Protein AF-A0A815BTD5-F1 (afdb_monomer_lite)

Organism: NCBI:txid1234261

pLDDT: mean 74.88, std 18.53, range [23.89, 93.75]

Structure (mmCIF, N/CA/C/O backbone):
data_AF-A0A815BTD5-F1
#
_entry.id   AF-A0A815BTD5-F1
#
loop_
_atom_site.group_PDB
_atom_site.id
_atom_site.type_symbol
_atom_site.label_atom_id
_atom_site.label_alt_id
_atom_site.label_comp_id
_atom_site.label_asym_id
_atom_site.label_entity_id
_atom_site.label_seq_id
_atom_site.pdbx_PDB_ins_code
_atom_site.Cartn_x
_atom_site.Cartn_y
_atom_site.Cartn_z
_atom_site.occupancy
_atom_site.B_iso_or_equiv
_atom_site.auth_seq_id
_atom_site.auth_comp_id
_atom_site.auth_asym_id
_atom_site.auth_atom_id
_atom_site.pdbx_PDB_model_num
ATOM 1 N N . MET A 1 1 ? -22.475 14.909 61.837 1.00 34.97 1 MET A N 1
ATOM 2 C CA . MET A 1 1 ? -21.923 16.200 61.360 1.00 34.97 1 MET A CA 1
ATOM 3 C C . MET A 1 1 ? -20.406 16.040 61.338 1.00 34.97 1 MET A C 1
ATOM 5 O O . MET A 1 1 ? -19.858 15.821 62.400 1.00 34.97 1 MET A O 1
ATOM 9 N N . LYS A 1 2 ? -19.661 15.994 60.234 1.00 28.52 2 LYS A N 1
ATOM 10 C CA . LYS A 1 2 ? -19.825 16.502 58.867 1.00 28.52 2 LYS A CA 1
ATOM 11 C C . LYS A 1 2 ? -19.585 15.377 57.849 1.00 28.52 2 LYS A C 1
ATOM 13 O O . LYS A 1 2 ? -18.674 14.578 58.017 1.00 28.52 2 LYS A O 1
ATOM 18 N N . SER A 1 3 ? -20.417 15.354 56.817 1.00 24.38 3 SER A N 1
ATOM 19 C CA . SER A 1 3 ? -20.272 14.583 55.584 1.00 24.38 3 SER A CA 1
ATOM 20 C C . SER A 1 3 ? -19.235 15.246 54.675 1.00 24.38 3 SER A C 1
ATOM 22 O O . SER A 1 3 ? -19.379 16.423 54.344 1.00 24.38 3 SER A O 1
ATOM 24 N N . SER A 1 4 ? -18.215 14.508 54.250 1.00 23.89 4 SER A N 1
ATOM 25 C CA . SER A 1 4 ? -17.400 14.864 53.087 1.00 23.89 4 SER A CA 1
ATOM 26 C C . SER A 1 4 ? -17.966 14.133 51.872 1.00 23.89 4 SER A C 1
ATOM 28 O O . SER A 1 4 ? -17.847 12.913 51.765 1.00 23.89 4 SER A O 1
ATOM 30 N N . ASN A 1 5 ? -18.632 14.894 51.004 1.00 28.70 5 ASN A N 1
ATOM 31 C CA . ASN A 1 5 ? -19.100 14.464 49.693 1.00 28.70 5 ASN A CA 1
ATOM 32 C C . ASN A 1 5 ? -17.920 13.950 48.859 1.00 28.70 5 ASN A C 1
ATOM 34 O O . ASN A 1 5 ? -16.997 14.706 48.571 1.00 28.70 5 ASN A O 1
ATOM 38 N N . ILE A 1 6 ? -17.985 12.685 48.448 1.00 28.16 6 ILE A N 1
ATOM 39 C CA . ILE A 1 6 ? -17.252 12.155 47.293 1.00 28.16 6 ILE A CA 1
ATOM 40 C C . ILE A 1 6 ? -18.322 11.795 46.260 1.00 28.16 6 ILE A C 1
ATOM 42 O O . ILE A 1 6 ? -18.648 10.641 46.005 1.00 28.16 6 ILE A O 1
ATOM 46 N N . SER A 1 7 ? -18.963 12.841 45.757 1.00 28.83 7 SER A N 1
ATOM 47 C CA . SER A 1 7 ? -19.615 12.871 44.457 1.00 28.83 7 SER A CA 1
ATOM 48 C C . SER A 1 7 ? -18.630 13.607 43.560 1.00 28.83 7 SER A C 1
ATOM 50 O O . SER A 1 7 ? -18.428 14.789 43.806 1.00 28.83 7 SER A O 1
ATOM 52 N N . ASP A 1 8 ? -17.952 12.892 42.662 1.00 30.28 8 ASP A N 1
ATOM 53 C CA . ASP A 1 8 ? -17.250 13.393 41.463 1.00 30.28 8 ASP A CA 1
ATOM 54 C C . ASP A 1 8 ? -16.003 12.546 41.206 1.00 30.28 8 ASP A C 1
ATOM 56 O O . ASP A 1 8 ? -14.951 12.807 41.773 1.00 30.28 8 ASP A O 1
ATOM 60 N N . LEU A 1 9 ? -16.147 11.500 40.382 1.00 28.44 9 LEU A N 1
ATOM 61 C CA . LEU A 1 9 ? -15.109 10.913 39.508 1.00 28.44 9 LEU A CA 1
ATOM 62 C C . LEU A 1 9 ? -15.697 9.687 38.788 1.00 28.44 9 LEU A C 1
ATOM 64 O O . LEU A 1 9 ? -15.233 8.558 38.895 1.00 28.44 9 LEU A O 1
ATOM 68 N N . GLY A 1 10 ? -16.785 9.922 38.061 1.00 27.61 10 GLY A N 1
ATOM 69 C CA . GLY A 1 10 ? -17.335 8.983 37.092 1.00 27.61 10 GLY A CA 1
ATOM 70 C C . GLY A 1 10 ? -17.593 9.751 35.810 1.00 27.61 10 GLY A C 1
ATOM 71 O O . GLY A 1 10 ? -18.731 10.121 35.539 1.00 27.61 10 GLY A O 1
ATOM 72 N N . SER A 1 11 ? -16.537 10.071 35.062 1.00 32.91 11 SER A N 1
ATOM 73 C CA . SER A 1 11 ? -16.646 10.731 33.760 1.00 32.91 11 SER A CA 1
ATOM 74 C C . SER A 1 11 ? -17.287 9.769 32.753 1.00 32.91 11 SER A C 1
ATOM 76 O O . SER A 1 11 ? -16.626 9.046 32.013 1.00 32.91 11 SER A O 1
ATOM 78 N N . GLN A 1 12 ? -18.619 9.736 32.755 1.00 32.41 12 GLN A N 1
ATOM 79 C CA . GLN A 1 12 ? -19.426 9.064 31.745 1.00 32.41 12 GLN A CA 1
ATOM 80 C C . GLN A 1 12 ? -19.244 9.802 30.418 1.00 32.41 12 GLN A C 1
ATOM 82 O O . GLN A 1 12 ? -19.646 10.955 30.271 1.00 32.41 12 GLN A O 1
ATOM 87 N N . CYS A 1 13 ? -18.596 9.151 29.454 1.00 36.03 13 CYS A N 1
ATOM 88 C CA . CYS A 1 13 ? -18.355 9.724 28.138 1.00 36.03 13 CYS A CA 1
ATOM 89 C C . CYS A 1 13 ? -19.389 9.181 27.148 1.00 36.03 13 CYS A C 1
ATOM 91 O O . CYS A 1 13 ? -19.373 8.000 26.798 1.00 36.03 13 CYS A O 1
ATOM 93 N N . LYS A 1 14 ? -20.293 10.057 26.706 1.00 33.03 14 LYS A N 1
ATOM 94 C CA . LYS A 1 14 ? -21.275 9.789 25.656 1.00 33.03 14 LYS A CA 1
ATOM 95 C C . LYS A 1 14 ? -20.612 10.091 24.308 1.00 33.03 14 LYS A C 1
ATOM 97 O O . LYS A 1 14 ? -20.535 11.247 23.909 1.00 33.03 14 LYS A O 1
ATOM 102 N N . LEU A 1 15 ? -20.081 9.071 23.635 1.00 39.41 15 LEU A N 1
ATOM 103 C CA . LEU A 1 15 ? -19.606 9.201 22.254 1.00 39.41 15 LEU A CA 1
ATOM 104 C C . LEU A 1 15 ? -20.797 8.991 21.315 1.00 39.41 15 LEU A C 1
ATOM 106 O O . LEU A 1 15 ? -21.313 7.882 21.197 1.00 39.41 15 LEU A O 1
ATOM 110 N N . CYS A 1 16 ? -21.259 10.079 20.700 1.00 33.91 16 CYS A N 1
ATOM 111 C CA . CYS A 1 16 ? -22.196 10.041 19.585 1.00 33.91 16 CYS A CA 1
ATOM 112 C C . CYS A 1 16 ? -21.372 9.950 18.296 1.00 33.91 16 CYS A C 1
ATOM 114 O O . CYS A 1 16 ? -20.689 10.909 17.946 1.00 33.91 16 CYS A O 1
ATOM 116 N N . LEU A 1 17 ? -21.413 8.810 17.609 1.00 37.22 17 LEU A N 1
ATOM 117 C CA . LEU A 1 17 ? -21.020 8.738 16.203 1.00 37.22 17 LEU A CA 1
ATOM 118 C C . LEU A 1 17 ? -22.296 8.935 15.382 1.00 37.22 17 LEU A C 1
ATOM 120 O O . LEU A 1 17 ? -23.200 8.103 15.429 1.00 37.22 17 LEU A O 1
ATOM 124 N N . GLU A 1 18 ? -22.406 10.083 14.716 1.00 30.73 18 GLU A N 1
ATOM 125 C CA . GLU A 1 18 ? -23.489 10.370 13.777 1.00 30.73 18 GLU A CA 1
ATOM 126 C C . GLU A 1 18 ? -23.074 9.917 12.373 1.00 30.73 18 GLU A C 1
ATOM 128 O O . GLU A 1 18 ? -22.428 10.665 11.650 1.00 30.73 18 GLU A O 1
ATOM 133 N N . GLU A 1 19 ? -23.477 8.715 11.962 1.00 35.75 19 GLU A N 1
ATOM 134 C CA . GLU A 1 19 ? -23.637 8.378 10.541 1.00 35.75 19 GLU A CA 1
ATOM 135 C C . GLU A 1 19 ? -24.933 7.561 10.371 1.00 35.75 19 GLU A C 1
ATOM 137 O O . GLU A 1 19 ? -25.155 6.560 11.048 1.00 35.75 19 GLU A O 1
ATOM 142 N N . GLY A 1 20 ? -25.844 8.021 9.503 1.00 34.44 20 GLY A N 1
ATOM 143 C CA . GLY A 1 20 ? -27.039 7.261 9.101 1.00 34.44 20 GLY A CA 1
ATOM 144 C C . GLY A 1 20 ? -28.250 7.271 10.049 1.00 34.44 20 GLY A C 1
ATOM 145 O O . GLY A 1 20 ? -29.174 6.492 9.843 1.00 34.44 20 GLY A O 1
ATOM 146 N N . GLY A 1 21 ? -28.296 8.142 11.064 1.00 29.64 21 GLY A N 1
ATOM 147 C CA . GLY A 1 21 ? -29.490 8.329 11.908 1.00 29.64 21 GLY A CA 1
ATOM 148 C C . GLY A 1 21 ? -29.637 7.366 13.095 1.00 29.64 21 GLY A C 1
ATOM 149 O O . GLY A 1 21 ? -30.632 7.446 13.814 1.00 29.64 21 GLY A O 1
ATOM 150 N N . THR A 1 22 ? -28.643 6.514 13.364 1.00 30.02 22 THR A N 1
ATOM 151 C CA . THR A 1 22 ? -28.631 5.623 14.539 1.00 30.02 22 THR A CA 1
ATOM 152 C C . THR A 1 22 ? -27.498 6.001 15.487 1.00 30.02 22 THR A C 1
ATOM 154 O O . THR A 1 22 ? -26.336 5.694 15.243 1.00 30.02 22 THR A O 1
ATOM 157 N N . VAL A 1 23 ? -27.834 6.665 16.595 1.00 34.22 23 VAL A N 1
ATOM 158 C CA . VAL A 1 23 ? -26.875 6.985 17.663 1.00 34.22 23 VAL A CA 1
ATOM 159 C C . VAL A 1 23 ? -26.669 5.741 18.528 1.00 34.22 23 VAL A C 1
ATOM 161 O O . VAL A 1 23 ? -27.492 5.428 19.389 1.00 34.22 23 VAL A O 1
ATOM 164 N N . LEU A 1 24 ? -25.564 5.027 18.321 1.00 40.22 24 LEU A N 1
ATOM 165 C CA . LEU A 1 24 ? -25.135 3.948 19.213 1.00 40.22 24 LEU A CA 1
ATOM 166 C C . LEU A 1 24 ? -24.319 4.536 20.371 1.00 40.22 24 LEU A C 1
ATOM 168 O O . LEU A 1 24 ? -23.115 4.748 20.260 1.00 40.22 24 LEU A O 1
ATOM 172 N N . SER A 1 25 ? -24.974 4.814 21.501 1.00 39.12 25 SER A N 1
ATOM 173 C CA . SER A 1 25 ? -24.292 5.276 22.716 1.00 39.12 25 SER A CA 1
ATOM 174 C C . SER A 1 25 ? -23.803 4.092 23.559 1.00 39.12 25 SER A C 1
ATOM 176 O O . SER A 1 25 ? -24.612 3.392 24.170 1.00 39.12 25 SER A O 1
ATOM 178 N N . LEU A 1 26 ? -22.487 3.888 23.646 1.00 45.22 26 LEU A N 1
ATOM 179 C CA . LEU A 1 26 ? -21.870 2.926 24.568 1.00 45.22 26 LEU A CA 1
ATOM 180 C C . LEU A 1 26 ? -21.511 3.615 25.894 1.00 45.22 26 LEU A C 1
ATOM 182 O O . LEU A 1 26 ? -20.490 4.291 26.001 1.00 45.22 26 LEU A O 1
ATOM 186 N N . ASN A 1 27 ? -22.344 3.418 26.919 1.00 46.38 27 ASN A N 1
ATOM 187 C CA . ASN A 1 27 ? -22.058 3.837 28.295 1.00 46.38 27 ASN A CA 1
ATOM 188 C C . ASN A 1 27 ? -21.308 2.705 29.015 1.00 46.38 27 ASN A C 1
ATOM 190 O O . ASN A 1 27 ? -21.926 1.822 29.604 1.00 46.38 27 ASN A O 1
ATOM 194 N N . VAL A 1 28 ? -19.977 2.676 28.897 1.00 51.78 28 VAL A N 1
ATOM 195 C CA . VAL A 1 28 ? -19.163 1.546 29.378 1.00 51.78 28 VAL A CA 1
ATOM 196 C C . VAL A 1 28 ? -17.864 2.044 30.032 1.00 51.78 28 VAL A C 1
ATOM 198 O O . VAL A 1 28 ? -17.190 2.935 29.496 1.00 51.78 28 VAL A O 1
ATOM 201 N N . SER A 1 29 ? -17.530 1.483 31.203 1.00 58.03 29 SER A N 1
ATOM 202 C CA . SER A 1 29 ? -16.255 1.716 31.903 1.00 58.03 29 SER A CA 1
ATOM 203 C C . SER A 1 29 ? -15.072 1.157 31.087 1.00 58.03 29 SER A C 1
ATOM 205 O O . SER A 1 29 ? -15.269 0.307 30.219 1.00 58.03 29 SER A O 1
ATOM 207 N N . ASN A 1 30 ? -13.835 1.617 31.324 1.00 56.41 30 ASN A N 1
ATOM 208 C CA . ASN A 1 30 ? -12.673 1.126 30.559 1.00 56.41 30 ASN A CA 1
ATOM 209 C C . ASN A 1 30 ? -12.463 -0.390 30.727 1.00 56.41 30 ASN A C 1
ATOM 211 O O . ASN A 1 30 ? -12.251 -1.078 29.736 1.00 56.41 30 ASN A O 1
ATOM 215 N N . VAL A 1 31 ? -12.610 -0.923 31.945 1.00 57.53 31 VAL A N 1
ATOM 216 C CA . VAL A 1 31 ? -12.456 -2.363 32.239 1.00 57.53 31 VAL A CA 1
ATOM 217 C C . VAL A 1 31 ? -13.491 -3.208 31.488 1.00 57.53 31 VAL A C 1
ATOM 219 O O . VAL A 1 31 ? -13.178 -4.283 30.975 1.00 57.53 31 VAL A O 1
ATOM 222 N N . ASP A 1 32 ? -14.716 -2.701 31.363 1.00 69.69 32 ASP A N 1
ATOM 223 C CA . ASP A 1 32 ? -15.788 -3.413 30.678 1.00 69.69 32 ASP A CA 1
ATOM 224 C C . ASP A 1 32 ? -15.580 -3.430 29.154 1.00 69.69 32 ASP A C 1
ATOM 226 O O . ASP A 1 32 ? -15.834 -4.453 28.520 1.00 69.69 32 ASP A O 1
ATOM 230 N N . LEU A 1 33 ? -15.056 -2.351 28.553 1.00 73.50 33 LEU A N 1
ATOM 231 C CA . LEU A 1 33 ? -14.819 -2.266 27.102 1.00 73.50 33 LEU A CA 1
ATOM 232 C C . LEU A 1 33 ? -13.865 -3.344 26.582 1.00 73.50 33 LEU A C 1
ATOM 234 O O . LEU A 1 33 ? -14.132 -3.926 25.533 1.00 73.50 33 LEU A O 1
ATOM 238 N N . PHE A 1 34 ? -12.792 -3.652 27.312 1.00 73.06 34 PHE A N 1
ATOM 239 C CA . PHE A 1 34 ? -11.842 -4.695 26.909 1.00 73.06 34 PHE A CA 1
ATOM 240 C C . PHE A 1 34 ? -12.439 -6.090 27.002 1.00 73.06 34 PHE A C 1
ATOM 242 O O . PHE A 1 34 ? -12.256 -6.905 26.100 1.00 73.06 34 PHE A O 1
ATOM 249 N N . LYS A 1 35 ? -13.213 -6.351 28.059 1.00 75.69 35 LYS A N 1
ATOM 250 C CA . LYS A 1 35 ? -13.950 -7.606 28.187 1.00 75.69 35 LYS A CA 1
ATOM 251 C C . LYS A 1 35 ? -14.953 -7.758 27.044 1.00 75.69 35 LYS A C 1
ATOM 253 O O . LYS A 1 35 ? -15.048 -8.833 26.457 1.00 75.69 35 LYS A O 1
ATOM 258 N N . TYR A 1 36 ? -15.646 -6.679 26.677 1.00 80.31 36 TYR A N 1
ATOM 259 C CA . TYR A 1 36 ? -16.530 -6.668 25.513 1.00 80.31 36 TYR A CA 1
ATOM 260 C C . TYR A 1 36 ? -15.776 -6.886 24.201 1.00 80.31 36 TYR A C 1
ATOM 262 O O . TYR A 1 36 ? -16.267 -7.640 23.362 1.00 80.31 36 TYR A O 1
ATOM 270 N N . LEU A 1 37 ? -14.602 -6.277 24.021 1.00 82.69 37 LEU A N 1
ATOM 271 C CA . LEU A 1 37 ? -13.768 -6.474 22.837 1.00 82.69 37 LEU A CA 1
ATOM 272 C C . LEU A 1 37 ? -13.327 -7.938 22.715 1.00 82.69 37 LEU A C 1
ATOM 274 O O . LEU A 1 37 ? -13.587 -8.552 21.686 1.00 82.69 37 LEU A O 1
ATOM 278 N N . SER A 1 38 ? -12.760 -8.515 23.779 1.00 83.69 38 SER A N 1
ATOM 279 C CA . SER A 1 38 ? -12.329 -9.921 23.812 1.00 83.69 38 SER A CA 1
ATOM 280 C C . SER A 1 38 ? -13.481 -10.875 23.502 1.00 83.69 38 SER A C 1
ATOM 282 O O . SER A 1 38 ? -13.363 -11.706 22.610 1.00 83.69 38 SER A O 1
ATOM 284 N N . VAL A 1 39 ? -14.630 -10.712 24.169 1.00 85.00 39 VAL A N 1
ATOM 285 C CA . VAL A 1 39 ? -15.810 -11.559 23.927 1.00 85.00 39 VAL A CA 1
ATOM 286 C C . VAL A 1 39 ? -16.320 -11.408 22.494 1.00 85.00 39 VAL A C 1
ATOM 288 O O . VAL A 1 39 ? -16.730 -12.392 21.886 1.00 85.00 39 VAL A O 1
ATOM 291 N N . THR A 1 40 ? -16.291 -10.195 21.934 1.00 83.75 40 THR A N 1
ATOM 292 C CA . THR A 1 40 ? -16.723 -9.958 20.548 1.00 83.75 40 THR A CA 1
ATOM 293 C C . THR A 1 40 ? -15.761 -10.611 19.553 1.00 83.75 40 THR A C 1
ATOM 295 O O . THR A 1 40 ? -16.220 -11.181 18.568 1.00 83.75 40 THR A O 1
ATOM 298 N N . ILE A 1 41 ? -14.451 -10.590 19.824 1.00 87.50 41 ILE A N 1
ATOM 299 C CA . ILE A 1 41 ? -13.446 -11.312 19.031 1.00 87.50 41 ILE A CA 1
ATOM 300 C C . ILE A 1 41 ? -13.718 -12.819 19.084 1.00 87.50 41 ILE A C 1
ATOM 302 O O . ILE A 1 41 ? -13.828 -13.442 18.032 1.00 87.50 41 ILE A O 1
ATOM 306 N N . ASP A 1 42 ? -13.903 -13.397 20.272 1.00 86.94 42 ASP A N 1
ATOM 307 C CA . ASP A 1 42 ? -14.165 -14.836 20.429 1.00 86.94 42 ASP A CA 1
ATOM 308 C C . ASP A 1 42 ? -15.469 -15.264 19.731 1.00 86.94 42 ASP A C 1
ATOM 310 O O . ASP A 1 42 ? -15.538 -16.307 19.072 1.00 86.94 42 ASP A O 1
ATOM 314 N N . GLN A 1 43 ? -16.512 -14.433 19.819 1.00 86.69 43 GLN A N 1
ATOM 315 C CA . GLN A 1 43 ? -17.775 -14.644 19.108 1.00 86.69 43 GLN A CA 1
ATOM 316 C C . GLN A 1 43 ? -17.595 -14.567 17.592 1.00 86.69 43 GLN A C 1
ATOM 318 O O . GLN A 1 43 ? -18.126 -15.410 16.874 1.00 86.69 43 GLN A O 1
ATOM 323 N N . LEU A 1 44 ? -16.825 -13.597 17.097 1.00 86.75 44 LEU A N 1
ATOM 324 C CA . LEU A 1 44 ? -16.577 -13.450 15.666 1.00 86.75 44 LEU A CA 1
ATOM 325 C C . LEU A 1 44 ? -15.739 -14.607 15.108 1.00 86.75 44 LEU A C 1
ATOM 327 O O . LEU A 1 44 ? -16.013 -15.086 14.010 1.00 86.75 44 LEU A O 1
ATOM 331 N N . LEU A 1 45 ? -14.745 -15.079 15.866 1.00 85.75 45 LEU A N 1
ATOM 332 C CA . LEU A 1 45 ? -13.908 -16.216 15.482 1.00 85.75 45 LEU A CA 1
ATOM 333 C C . LEU A 1 45 ? -14.687 -17.538 15.467 1.00 85.75 45 LEU A C 1
ATOM 335 O O . LEU A 1 45 ? -14.376 -18.413 14.663 1.00 85.75 45 LEU A O 1
ATOM 339 N N . SER A 1 46 ? -15.693 -17.687 16.333 1.00 87.44 46 SER A N 1
ATOM 340 C CA . SER A 1 46 ? -16.532 -18.890 16.394 1.00 87.44 46 SER A CA 1
ATOM 341 C C . SER A 1 46 ? -17.714 -18.866 15.419 1.00 87.44 46 SER A C 1
ATOM 343 O O . SER A 1 46 ? -18.087 -19.915 14.898 1.00 87.44 46 SER A O 1
ATOM 345 N N . SER A 1 47 ? -18.304 -17.696 15.159 1.00 88.00 47 SER A N 1
ATOM 346 C CA . SER A 1 47 ? -19.457 -17.531 14.269 1.00 88.00 47 SER A CA 1
ATOM 347 C C . SER A 1 47 ? -19.443 -16.150 13.595 1.00 88.00 47 SER A C 1
ATOM 349 O O . SER A 1 47 ? -20.000 -15.184 14.130 1.00 88.00 47 SER A O 1
ATOM 351 N N . PRO A 1 48 ? -18.797 -16.016 12.422 1.00 84.69 48 PRO A N 1
ATOM 352 C CA . PRO A 1 48 ? -18.682 -14.733 11.744 1.00 84.69 48 PRO A CA 1
ATOM 353 C C . PRO A 1 48 ? -20.040 -14.251 11.213 1.00 84.69 48 PRO A C 1
ATOM 355 O O . PRO A 1 48 ? -20.728 -14.949 10.469 1.00 84.69 48 PRO A O 1
ATOM 358 N N . ASN A 1 49 ? -20.416 -13.025 11.581 1.00 86.75 49 ASN A N 1
ATOM 359 C CA . ASN A 1 49 ? -21.620 -12.334 11.115 1.00 86.75 49 ASN A CA 1
ATOM 360 C C . ASN A 1 49 ? -21.322 -10.833 10.996 1.00 86.75 49 ASN A C 1
ATOM 362 O O . ASN A 1 49 ? -20.725 -10.262 11.907 1.00 86.75 49 ASN A O 1
ATOM 366 N N . ASN A 1 50 ? -21.793 -10.189 9.925 1.00 82.81 50 ASN A N 1
ATOM 367 C CA . ASN A 1 50 ? -21.644 -8.755 9.653 1.00 82.81 50 ASN A CA 1
ATOM 368 C C . ASN A 1 50 ? -21.968 -7.863 10.863 1.00 82.81 50 ASN A C 1
ATOM 370 O O . ASN A 1 50 ? -21.207 -6.949 11.160 1.00 82.81 50 ASN A O 1
ATOM 374 N N . SER A 1 51 ? -23.020 -8.177 11.629 1.00 85.00 51 SER A N 1
ATOM 375 C CA . SER A 1 51 ? -23.371 -7.398 12.830 1.00 85.00 51 SER A CA 1
ATOM 376 C C . SER A 1 51 ? -22.269 -7.418 13.905 1.00 85.00 51 SER A C 1
ATOM 378 O O . SER A 1 51 ? -22.027 -6.412 14.575 1.00 85.00 51 SER A O 1
ATOM 380 N N . LEU A 1 52 ? -21.563 -8.544 14.063 1.00 84.19 52 LEU A N 1
ATOM 381 C CA . LEU A 1 52 ? -20.425 -8.647 14.982 1.00 84.19 52 LEU A CA 1
ATOM 382 C C . LEU A 1 52 ? -19.203 -7.897 14.448 1.00 84.19 52 LEU A C 1
ATOM 384 O O . LEU A 1 52 ? -18.478 -7.300 15.241 1.00 84.19 52 LEU A O 1
ATOM 388 N N . VAL A 1 53 ? -18.995 -7.889 13.129 1.00 85.31 53 VAL A N 1
ATOM 389 C CA . VAL A 1 53 ? -17.895 -7.151 12.492 1.00 85.31 53 VAL A CA 1
ATOM 390 C C . VAL A 1 53 ? -18.084 -5.638 12.667 1.00 85.31 53 VAL A C 1
ATOM 392 O O . VAL A 1 53 ? -17.156 -4.951 13.091 1.00 85.31 53 VAL A O 1
ATOM 395 N N . GLU A 1 54 ? -19.292 -5.117 12.437 1.00 85.06 54 GLU A N 1
ATOM 396 C CA . GLU A 1 54 ? -19.625 -3.700 12.664 1.00 85.06 54 GLU A CA 1
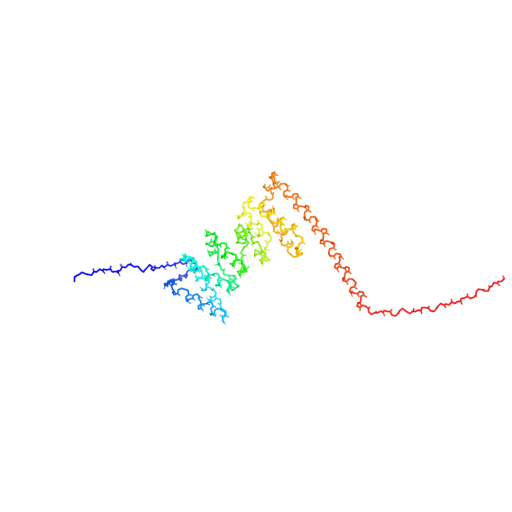ATOM 397 C C . GLU A 1 54 ? -19.435 -3.302 14.132 1.00 85.06 54 GLU A C 1
ATOM 399 O O . GLU A 1 54 ? -18.825 -2.275 14.448 1.00 85.06 54 GLU A O 1
ATOM 404 N N . LYS A 1 55 ? -19.893 -4.155 15.055 1.00 84.38 55 LYS A N 1
ATOM 405 C CA . LYS A 1 55 ? -19.710 -3.943 16.493 1.00 84.38 55 LYS A CA 1
ATOM 406 C C . LYS A 1 55 ? -18.232 -3.942 16.886 1.00 84.38 55 LYS A C 1
ATOM 408 O O . LYS A 1 55 ? -17.811 -3.102 17.679 1.00 84.38 55 LYS A O 1
ATOM 413 N N . LEU A 1 56 ? -17.444 -4.863 16.337 1.00 86.38 56 LEU A N 1
ATOM 414 C CA . LEU A 1 56 ? -16.004 -4.934 16.560 1.00 86.38 56 LEU A CA 1
ATOM 415 C C . LEU A 1 56 ? -15.296 -3.671 16.051 1.00 86.38 56 LEU A C 1
ATOM 417 O O . LEU A 1 56 ? -14.481 -3.107 16.777 1.00 86.38 56 LEU A O 1
ATOM 421 N N . ALA A 1 57 ? -15.634 -3.196 14.851 1.00 85.25 57 ALA A N 1
ATOM 422 C CA . ALA A 1 57 ? -15.080 -1.968 14.283 1.00 85.25 57 ALA A CA 1
ATOM 423 C C . ALA A 1 57 ? -15.331 -0.750 15.189 1.00 85.25 57 ALA A C 1
ATOM 425 O O . ALA A 1 57 ? -14.413 0.034 15.450 1.00 85.25 57 ALA A O 1
ATOM 426 N N . LEU A 1 58 ? -16.551 -0.624 15.720 1.00 83.56 58 LEU A N 1
ATOM 427 C CA . LEU A 1 58 ? -16.927 0.437 16.656 1.00 83.56 58 LEU A CA 1
ATOM 428 C C . LEU A 1 58 ? -16.152 0.339 17.980 1.00 83.56 58 LEU A C 1
ATOM 430 O O . LEU A 1 58 ? -15.677 1.350 18.510 1.00 83.56 58 LEU A O 1
ATOM 434 N N . LEU A 1 59 ? -16.007 -0.877 18.517 1.00 84.44 59 LEU A N 1
ATOM 435 C CA . LEU A 1 59 ? -15.253 -1.126 19.747 1.00 84.44 59 LEU A CA 1
ATOM 436 C C . LEU A 1 59 ? -13.771 -0.795 19.566 1.00 84.44 59 LEU A C 1
ATOM 438 O O . LEU A 1 59 ? -13.218 -0.086 20.402 1.00 84.44 59 LEU A O 1
ATOM 442 N N . LEU A 1 60 ? -13.149 -1.230 18.468 1.00 85.81 60 LEU A N 1
ATOM 443 C CA . LEU A 1 60 ? -11.754 -0.919 18.146 1.00 85.81 60 LEU A CA 1
ATOM 444 C C . LEU A 1 60 ? -11.515 0.592 18.076 1.00 85.81 60 LEU A C 1
ATOM 446 O O . LEU A 1 60 ? -10.590 1.096 18.711 1.00 85.81 60 LEU A O 1
ATOM 450 N N . GLN A 1 61 ? -12.384 1.327 17.374 1.00 84.56 61 GLN A N 1
ATOM 451 C CA . GLN A 1 61 ? -12.322 2.790 17.304 1.00 84.56 61 GLN A CA 1
ATOM 452 C C . GLN A 1 61 ? -12.431 3.433 18.688 1.00 84.56 61 GLN A C 1
ATOM 454 O O . GLN A 1 61 ? -11.610 4.270 19.059 1.00 84.56 61 GLN A O 1
ATOM 459 N N . THR A 1 62 ? -13.417 3.009 19.477 1.00 79.94 62 THR A N 1
ATOM 460 C CA . THR A 1 62 ? -13.670 3.563 20.813 1.00 79.94 62 THR A CA 1
ATOM 461 C C . THR A 1 62 ? -12.500 3.305 21.758 1.00 79.94 62 THR A C 1
ATOM 463 O O . THR A 1 62 ? -12.082 4.202 22.491 1.00 79.94 62 THR A O 1
ATOM 466 N N . VAL A 1 63 ? -11.956 2.089 21.734 1.00 80.44 63 VAL A N 1
ATOM 467 C CA . VAL A 1 63 ? -10.824 1.684 22.568 1.00 80.44 63 VAL A CA 1
ATOM 468 C C . VAL A 1 63 ? -9.556 2.442 22.161 1.00 80.44 63 VAL A C 1
ATOM 470 O O . VAL A 1 63 ? -8.859 2.947 23.039 1.00 80.44 63 VAL A O 1
ATOM 473 N N . TYR A 1 64 ? -9.302 2.621 20.859 1.00 81.50 64 TYR A N 1
ATOM 474 C CA . TYR A 1 64 ? -8.138 3.371 20.369 1.00 81.50 64 TYR A CA 1
ATOM 475 C C . TYR A 1 64 ? -8.156 4.846 20.801 1.00 81.50 64 TYR A C 1
ATOM 477 O O . TYR A 1 64 ? -7.135 5.389 21.221 1.00 81.50 64 TYR A O 1
ATOM 485 N N . ILE A 1 65 ? -9.322 5.505 20.768 1.00 78.31 65 ILE A N 1
ATOM 486 C CA . ILE A 1 65 ? -9.461 6.915 21.183 1.00 78.31 65 ILE A CA 1
ATOM 487 C C . ILE A 1 65 ? -9.119 7.115 22.666 1.00 78.31 65 ILE A C 1
ATOM 489 O O . ILE A 1 65 ? -8.586 8.162 23.035 1.00 78.31 65 ILE A O 1
ATOM 493 N N . ARG A 1 66 ? -9.429 6.138 23.528 1.00 74.19 66 ARG A N 1
ATOM 494 C CA . ARG A 1 66 ? -9.335 6.295 24.989 1.00 74.19 66 ARG A CA 1
ATOM 495 C C . ARG A 1 66 ? -7.907 6.281 25.558 1.00 74.19 66 ARG A C 1
ATOM 497 O O . ARG A 1 66 ? -7.759 6.572 26.737 1.00 74.19 66 ARG A O 1
ATOM 504 N N . ARG A 1 67 ? -6.873 6.082 24.726 1.00 63.00 67 ARG A N 1
ATOM 505 C CA . ARG A 1 67 ? -5.472 6.485 24.997 1.00 63.00 67 ARG A CA 1
ATOM 506 C C . ARG A 1 67 ? -4.833 5.987 26.304 1.00 63.00 67 ARG A C 1
ATOM 508 O O . ARG A 1 67 ? -4.072 6.712 26.937 1.00 63.00 67 ARG A O 1
ATOM 515 N N . ASP A 1 68 ? -5.017 4.726 26.654 1.00 61.59 68 ASP A N 1
ATOM 516 C CA . ASP A 1 68 ? -4.153 4.114 27.666 1.00 61.59 68 ASP A CA 1
ATOM 517 C C . ASP A 1 68 ? -3.097 3.254 26.952 1.00 61.59 68 ASP A C 1
ATOM 519 O O . ASP A 1 68 ? -3.436 2.273 26.290 1.00 61.59 68 ASP A O 1
ATOM 523 N N . ASN A 1 69 ? -1.815 3.634 27.060 1.00 59.12 69 ASN A N 1
ATOM 524 C CA . ASN A 1 69 ? -0.678 2.972 26.389 1.00 59.12 69 ASN A CA 1
ATOM 525 C C . ASN A 1 69 ? -0.596 1.459 26.670 1.00 59.12 69 ASN A C 1
ATOM 527 O O . ASN A 1 69 ? -0.128 0.709 25.816 1.00 59.12 69 ASN A O 1
ATOM 531 N N . GLU A 1 70 ? -1.090 0.997 27.824 1.00 61.88 70 GLU A N 1
ATOM 532 C CA . GLU A 1 70 ? -1.183 -0.432 28.166 1.00 61.88 70 GLU A CA 1
ATOM 533 C C . GLU A 1 70 ? -2.094 -1.223 27.210 1.00 61.88 70 GLU A C 1
ATOM 535 O O . GLU A 1 70 ? -1.930 -2.429 27.038 1.00 61.88 70 GLU A O 1
ATOM 540 N N . HIS A 1 71 ? -3.009 -0.552 26.511 1.00 69.12 71 HIS A N 1
ATOM 541 C CA . HIS A 1 71 ? -4.036 -1.191 25.689 1.00 69.12 71 HIS A CA 1
ATOM 542 C C . HIS A 1 71 ? -3.728 -1.199 24.194 1.00 69.12 71 HIS A C 1
ATOM 544 O O . HIS A 1 71 ? -4.469 -1.797 23.412 1.00 69.12 71 HIS A O 1
ATOM 550 N N . LYS A 1 72 ? -2.609 -0.598 23.785 1.00 74.12 72 LYS A N 1
ATOM 551 C CA . LYS A 1 72 ? -2.131 -0.655 22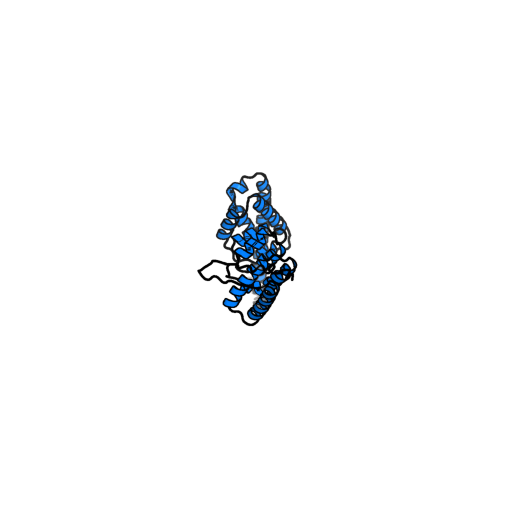.401 1.00 74.12 72 LYS A CA 1
ATOM 552 C C . LYS A 1 72 ? -1.906 -2.101 21.944 1.00 74.12 72 LYS A C 1
ATOM 554 O O . LYS A 1 72 ? -2.309 -2.469 20.844 1.00 74.12 72 LYS A O 1
ATOM 559 N N . ASN A 1 73 ? -1.356 -2.939 22.824 1.00 79.69 73 ASN A N 1
ATOM 560 C CA . ASN A 1 73 ? -1.133 -4.362 22.553 1.00 79.69 73 ASN A CA 1
ATOM 561 C C . ASN A 1 73 ? -2.442 -5.121 22.308 1.00 79.69 73 ASN A C 1
ATOM 563 O O . ASN A 1 73 ? -2.492 -5.973 21.431 1.00 79.69 73 ASN A O 1
ATOM 567 N N . VAL A 1 74 ? -3.513 -4.771 23.026 1.00 82.12 74 VAL A N 1
ATOM 568 C CA . VAL A 1 74 ? -4.829 -5.406 22.858 1.00 82.12 74 VAL A CA 1
ATOM 569 C C . VAL A 1 74 ? -5.432 -5.063 21.496 1.00 82.12 74 VAL A C 1
ATOM 571 O O . VAL A 1 74 ? -6.026 -5.916 20.845 1.00 82.12 74 VAL A O 1
ATOM 574 N N . ILE A 1 75 ? -5.266 -3.819 21.039 1.00 83.62 75 ILE A N 1
ATOM 575 C CA . ILE A 1 75 ? -5.743 -3.387 19.718 1.00 83.62 75 ILE A CA 1
ATOM 576 C C . ILE A 1 75 ? -4.938 -4.062 18.612 1.00 83.62 75 ILE A C 1
ATOM 578 O O . ILE A 1 75 ? -5.520 -4.521 17.632 1.00 83.62 75 ILE A O 1
ATOM 582 N N . ILE A 1 76 ? -3.618 -4.150 18.780 1.00 87.50 76 ILE A N 1
ATOM 583 C CA . ILE A 1 76 ? -2.743 -4.879 17.861 1.00 87.50 76 ILE A CA 1
ATOM 584 C C . ILE A 1 76 ? -3.189 -6.340 17.763 1.00 87.50 76 ILE A C 1
ATOM 586 O O . ILE A 1 76 ? -3.481 -6.804 16.666 1.00 87.50 76 ILE A O 1
ATOM 590 N N . GLU A 1 77 ? -3.343 -7.031 18.892 1.00 87.06 77 GLU A N 1
ATOM 591 C CA . GLU A 1 77 ? -3.780 -8.429 18.927 1.00 87.06 77 GLU A CA 1
ATOM 592 C C . GLU A 1 77 ? -5.171 -8.609 18.294 1.00 87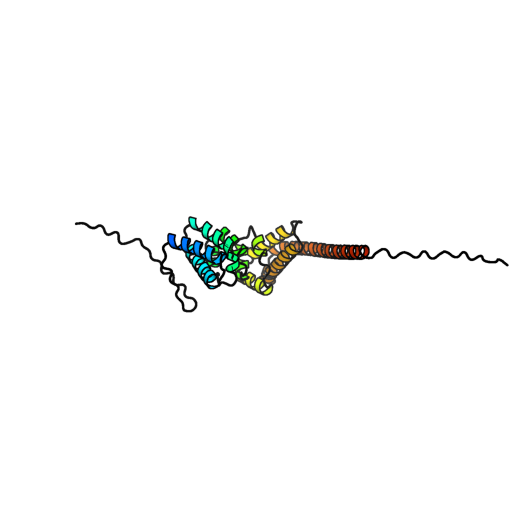.06 77 GLU A C 1
ATOM 594 O O . GLU A 1 77 ? -5.413 -9.559 17.545 1.00 87.06 77 GLU A O 1
ATOM 599 N N . ALA A 1 78 ? -6.090 -7.674 18.550 1.00 87.06 78 ALA A N 1
ATOM 600 C CA . ALA A 1 78 ? -7.407 -7.673 17.929 1.00 87.06 78 ALA A CA 1
ATOM 601 C C . ALA A 1 78 ? -7.305 -7.552 16.402 1.00 87.06 78 ALA A C 1
ATOM 603 O O . ALA A 1 78 ? -7.902 -8.360 15.688 1.00 87.06 78 ALA A O 1
ATOM 604 N N . LEU A 1 79 ? -6.528 -6.593 15.891 1.00 90.06 79 LEU A N 1
ATOM 605 C CA . LEU A 1 79 ? -6.319 -6.396 14.455 1.00 90.06 79 LEU A CA 1
ATOM 606 C C . LEU A 1 79 ? -5.634 -7.603 13.801 1.00 90.06 79 LEU A C 1
ATOM 608 O O . LEU A 1 79 ? -6.047 -8.009 12.719 1.00 90.06 79 LEU A O 1
ATOM 612 N N . GLU A 1 80 ? -4.655 -8.223 14.458 1.00 90.94 80 GLU A N 1
ATOM 613 C CA . GLU A 1 80 ? -3.998 -9.435 13.951 1.00 90.94 80 GLU A CA 1
ATOM 614 C C . GLU A 1 80 ? -4.986 -10.596 13.784 1.00 90.94 80 GLU A C 1
ATOM 616 O O . GLU A 1 80 ? -4.967 -11.294 12.767 1.00 90.94 80 GLU A O 1
ATOM 621 N N . LYS A 1 81 ? -5.878 -10.787 14.765 1.00 87.94 81 LYS A N 1
ATOM 622 C CA . LYS A 1 81 ? -6.854 -11.888 14.780 1.00 87.94 81 LYS A CA 1
ATOM 623 C C . LYS A 1 81 ? -8.055 -11.659 13.869 1.00 87.94 81 LYS A C 1
ATOM 625 O O . LYS A 1 81 ? -8.654 -12.625 13.397 1.00 87.94 81 LYS A O 1
ATOM 630 N N . THR A 1 82 ? -8.456 -10.404 13.673 1.00 87.94 82 THR A N 1
ATOM 631 C CA . THR A 1 82 ? -9.765 -10.077 13.082 1.00 87.94 82 THR A CA 1
ATOM 632 C C . THR A 1 82 ? -9.723 -9.092 11.920 1.00 87.94 82 THR A C 1
ATOM 634 O O . THR A 1 82 ? -10.752 -8.882 11.282 1.00 87.94 82 THR A O 1
ATOM 637 N N . GLY A 1 83 ? -8.561 -8.520 11.593 1.00 86.25 83 GLY A N 1
ATOM 638 C CA . GLY A 1 83 ? -8.430 -7.475 10.576 1.00 86.25 83 GLY A CA 1
ATOM 639 C C . GLY A 1 83 ? -8.967 -7.872 9.201 1.00 86.25 83 GLY A C 1
ATOM 640 O O . GLY A 1 83 ? -9.547 -7.039 8.509 1.00 86.25 83 GLY A O 1
ATOM 641 N N . HIS A 1 84 ? -8.892 -9.153 8.829 1.00 85.94 84 HIS A N 1
ATOM 642 C CA . HIS A 1 84 ? -9.424 -9.627 7.549 1.00 85.94 84 HIS A CA 1
ATOM 643 C C . HIS A 1 84 ? -10.952 -9.567 7.477 1.00 85.94 84 HIS A C 1
ATOM 645 O O . HIS A 1 84 ? -11.481 -9.370 6.383 1.00 85.94 84 HIS A O 1
ATOM 651 N N . TYR A 1 85 ? -11.657 -9.694 8.607 1.00 85.06 85 TYR A N 1
ATOM 652 C CA . TYR A 1 85 ? -13.113 -9.529 8.667 1.00 85.06 85 TYR A CA 1
ATOM 653 C C . TYR A 1 85 ? -13.536 -8.072 8.506 1.00 85.06 85 TYR A C 1
ATOM 655 O O . TYR A 1 85 ? -14.648 -7.817 8.066 1.00 85.06 85 TYR A O 1
ATOM 663 N N . LEU A 1 86 ? -12.656 -7.122 8.833 1.00 84.94 86 LEU A N 1
ATOM 664 C CA . LEU A 1 86 ? -12.932 -5.687 8.742 1.00 84.94 86 LEU A CA 1
ATOM 665 C C . LEU A 1 86 ? -12.869 -5.149 7.301 1.00 84.94 86 LEU A C 1
ATOM 667 O O . LEU A 1 86 ? -13.107 -3.964 7.071 1.00 84.94 86 LEU A O 1
ATOM 671 N N . SER A 1 87 ? -12.550 -6.009 6.332 1.00 78.69 87 SER A N 1
ATOM 672 C CA . SER A 1 87 ? -12.559 -5.682 4.905 1.00 78.69 87 SER A CA 1
ATOM 673 C C . SER A 1 87 ? -13.977 -5.274 4.476 1.00 78.69 87 SER A C 1
ATOM 675 O O . SER A 1 87 ? -14.942 -5.981 4.763 1.00 78.69 87 SER A O 1
ATOM 677 N N . GLY A 1 88 ? -14.117 -4.108 3.843 1.00 71.38 88 GLY A N 1
ATOM 678 C CA . GLY A 1 88 ? -15.410 -3.539 3.450 1.00 71.38 88 GLY A CA 1
ATOM 679 C C . GLY A 1 88 ? -16.107 -2.693 4.523 1.00 71.38 88 GLY A C 1
ATOM 680 O O . GLY A 1 88 ? -17.126 -2.074 4.221 1.00 71.38 88 GLY A O 1
ATOM 681 N N . ILE A 1 89 ? -15.564 -2.603 5.745 1.00 81.19 89 ILE A N 1
ATOM 682 C CA . ILE A 1 89 ? -16.049 -1.666 6.768 1.00 81.19 89 ILE A CA 1
ATOM 683 C C . ILE A 1 89 ? -15.279 -0.347 6.692 1.00 81.19 89 ILE A C 1
ATOM 685 O O . ILE A 1 89 ? -14.052 -0.315 6.589 1.00 81.19 89 ILE A O 1
ATOM 689 N N . GLN A 1 90 ? -16.004 0.766 6.804 1.00 77.12 90 GLN A N 1
ATOM 690 C CA . GLN A 1 90 ? -15.422 2.102 6.836 1.00 77.12 90 GLN A CA 1
ATOM 691 C C . GLN A 1 90 ? -14.628 2.325 8.137 1.00 77.12 90 GLN A C 1
ATOM 693 O O . GLN A 1 90 ? -15.165 2.694 9.178 1.00 77.12 90 GLN A O 1
ATOM 698 N N . LEU A 1 91 ? -13.313 2.103 8.066 1.00 83.19 91 LEU A N 1
ATOM 699 C CA . LEU A 1 91 ? -12.350 2.334 9.153 1.00 83.19 91 LEU A CA 1
ATOM 700 C C . LEU A 1 91 ? -11.477 3.580 8.930 1.00 83.19 91 LEU A C 1
ATOM 702 O O . LEU A 1 91 ? -10.402 3.701 9.521 1.00 83.19 91 LEU A O 1
ATOM 706 N N . SER A 1 92 ? -11.923 4.515 8.086 1.00 83.25 92 SER A N 1
ATOM 707 C CA . SER A 1 92 ? -11.186 5.750 7.775 1.00 83.25 92 SER A CA 1
ATOM 708 C C . SER A 1 92 ? -10.836 6.542 9.033 1.00 83.25 92 SER A C 1
ATOM 710 O O . SER A 1 92 ? -9.694 6.959 9.190 1.00 83.25 92 SER A O 1
ATOM 712 N N . PHE A 1 93 ? -11.774 6.655 9.975 1.00 85.38 93 PHE A N 1
ATOM 713 C CA . PHE A 1 93 ? -11.548 7.352 11.238 1.00 85.38 93 PHE A CA 1
ATOM 714 C C . PHE A 1 93 ? -10.435 6.707 12.082 1.00 85.38 93 PHE A C 1
ATOM 716 O O . PHE A 1 93 ? -9.561 7.410 12.590 1.00 85.38 93 PHE A O 1
ATOM 723 N N . LEU A 1 94 ? -10.437 5.373 12.219 1.00 86.50 94 LEU A N 1
ATOM 724 C CA . LEU A 1 94 ? -9.392 4.657 12.961 1.00 86.50 94 LEU A CA 1
ATOM 725 C C . LEU A 1 94 ? -8.028 4.859 12.301 1.00 86.50 94 LEU A C 1
ATOM 727 O O . LEU A 1 94 ? -7.058 5.188 12.978 1.00 86.50 94 LEU A O 1
ATOM 731 N N . PHE A 1 95 ? -7.976 4.707 10.978 1.00 90.50 95 PHE A N 1
ATOM 732 C CA . PHE A 1 95 ? -6.767 4.911 10.191 1.00 90.50 95 PHE A CA 1
ATOM 733 C C . PHE A 1 95 ? -6.208 6.329 10.370 1.00 90.50 95 PHE A C 1
ATOM 735 O O . PHE A 1 95 ? -5.026 6.500 10.665 1.00 90.50 95 PHE A O 1
ATOM 742 N N . ASP A 1 96 ? -7.059 7.349 10.258 1.00 88.94 96 ASP A N 1
ATOM 743 C CA . ASP A 1 96 ? -6.662 8.748 10.418 1.00 88.94 96 ASP A CA 1
ATOM 744 C C . ASP A 1 96 ? -6.112 9.016 11.819 1.00 88.94 96 ASP A C 1
ATOM 746 O O . ASP A 1 96 ? -5.084 9.677 11.959 1.00 88.94 96 ASP A O 1
ATOM 750 N N . LYS A 1 97 ? -6.733 8.438 12.854 1.00 87.88 97 LYS A N 1
ATOM 751 C CA . LYS A 1 97 ? -6.246 8.553 14.232 1.00 87.88 97 LYS A CA 1
ATOM 752 C C . LYS A 1 97 ? -4.910 7.856 14.453 1.00 87.88 97 LYS A C 1
ATOM 754 O O . LYS A 1 97 ? -4.086 8.406 15.179 1.00 87.88 97 LYS A O 1
ATOM 759 N N . ILE A 1 98 ? -4.684 6.694 13.843 1.00 90.06 98 ILE A N 1
ATOM 760 C CA . ILE A 1 98 ? -3.390 5.997 13.894 1.00 90.06 98 ILE A CA 1
ATOM 761 C C . ILE A 1 98 ? -2.292 6.875 13.276 1.00 90.06 98 ILE A C 1
ATOM 763 O O . ILE A 1 98 ? -1.224 7.048 13.866 1.00 90.06 98 ILE A O 1
ATOM 767 N N . ILE A 1 99 ? -2.580 7.483 12.120 1.00 90.69 99 ILE A N 1
ATOM 768 C CA . ILE A 1 99 ? -1.658 8.378 11.410 1.00 90.69 99 ILE A CA 1
ATOM 769 C C . ILE A 1 99 ? -1.364 9.646 12.222 1.00 90.69 99 ILE A C 1
ATOM 771 O O . ILE A 1 99 ? -0.201 9.985 12.421 1.00 90.69 99 ILE A O 1
ATOM 775 N N . GLU A 1 100 ? -2.393 10.332 12.732 1.00 89.00 100 GLU A N 1
ATOM 776 C CA . GLU A 1 100 ? -2.241 11.539 13.564 1.00 89.00 100 GLU A CA 1
ATOM 777 C C . GLU A 1 100 ? -1.385 11.293 14.814 1.00 89.00 100 GLU A C 1
ATOM 779 O O . GLU A 1 100 ? -0.727 12.205 15.314 1.00 89.00 100 GLU A O 1
ATOM 784 N N . GLN A 1 101 ? -1.404 10.066 15.335 1.00 86.62 101 GLN A N 1
ATOM 785 C CA . GLN A 1 101 ? -0.650 9.672 16.522 1.00 86.62 101 GLN A CA 1
ATOM 786 C C . GLN A 1 101 ? 0.763 9.163 16.210 1.00 86.62 101 GLN A C 1
ATOM 788 O O . GLN A 1 101 ? 1.497 8.853 17.146 1.00 86.62 101 GLN A O 1
ATOM 793 N N . ASN A 1 102 ? 1.162 9.100 14.934 1.00 86.88 102 ASN A N 1
ATOM 794 C CA . ASN A 1 102 ? 2.428 8.508 14.485 1.00 86.88 102 ASN A CA 1
ATOM 795 C C . ASN A 1 102 ? 2.645 7.085 15.028 1.00 86.88 102 ASN A C 1
ATOM 797 O O . ASN A 1 102 ? 3.758 6.686 15.379 1.00 86.88 102 ASN A O 1
ATOM 801 N N . ASP A 1 103 ? 1.566 6.307 15.127 1.00 89.38 103 ASP A N 1
ATOM 802 C CA . ASP A 1 103 ? 1.615 4.952 15.652 1.00 89.38 103 ASP A CA 1
ATOM 803 C C . ASP A 1 103 ? 1.977 3.944 14.551 1.00 89.38 103 ASP A C 1
ATOM 805 O O . ASP A 1 103 ? 1.141 3.183 14.059 1.00 89.38 103 ASP A O 1
ATOM 809 N N . ASN A 1 104 ? 3.256 3.941 14.170 1.00 89.50 104 ASN A N 1
ATOM 810 C CA . ASN A 1 104 ? 3.765 3.121 13.067 1.00 89.50 104 ASN A CA 1
ATOM 811 C C . ASN A 1 104 ? 3.562 1.615 13.293 1.00 89.50 104 ASN A C 1
ATOM 813 O O . ASN A 1 104 ? 3.335 0.879 12.338 1.00 89.50 104 ASN A O 1
ATOM 817 N N . GLN A 1 105 ? 3.602 1.148 14.544 1.00 89.81 105 GLN A N 1
ATOM 818 C CA . GLN A 1 105 ? 3.401 -0.268 14.858 1.00 89.81 105 GLN A CA 1
ATOM 819 C C . GLN A 1 105 ? 1.952 -0.692 14.600 1.00 89.81 105 GLN A C 1
ATOM 821 O O . GLN A 1 105 ? 1.712 -1.684 13.912 1.00 89.81 105 GLN A O 1
ATOM 826 N N . THR A 1 106 ? 0.980 0.067 15.113 1.00 90.44 106 THR A N 1
ATOM 827 C CA . THR A 1 106 ? -0.436 -0.232 14.866 1.00 90.44 106 THR A CA 1
ATOM 828 C C . THR A 1 106 ? -0.774 -0.030 13.394 1.00 90.44 106 THR A C 1
ATOM 830 O O . THR A 1 106 ? -1.505 -0.840 12.836 1.00 90.44 106 THR A O 1
ATOM 833 N N . LEU A 1 107 ? -0.198 0.983 12.737 1.00 92.44 107 LEU A N 1
ATOM 834 C CA . LEU A 1 107 ? -0.354 1.204 11.299 1.00 92.44 107 LEU A CA 1
ATOM 835 C C . LEU A 1 107 ? 0.133 0.006 10.483 1.00 92.44 107 LEU A C 1
ATOM 837 O O . LEU A 1 107 ? -0.580 -0.464 9.604 1.00 92.44 107 LEU A O 1
ATOM 841 N N . HIS A 1 108 ? 1.319 -0.514 10.797 1.00 92.31 108 HIS A N 1
ATOM 842 C CA . HIS A 1 108 ? 1.882 -1.682 10.132 1.00 92.31 108 HIS A CA 1
ATOM 843 C C . HIS A 1 108 ? 0.951 -2.897 10.251 1.00 92.31 108 HIS A C 1
ATOM 845 O O . HIS A 1 108 ? 0.643 -3.549 9.255 1.00 92.31 108 HIS A O 1
ATOM 851 N N . ILE A 1 109 ? 0.448 -3.186 11.454 1.00 91.44 109 ILE A N 1
ATOM 852 C CA . ILE A 1 109 ? -0.493 -4.293 11.681 1.00 91.44 109 ILE A CA 1
ATOM 853 C C . ILE A 1 109 ? -1.831 -4.046 10.978 1.00 91.44 109 ILE A C 1
ATOM 855 O O . ILE A 1 109 ? -2.370 -4.952 10.343 1.00 91.44 109 ILE A O 1
ATOM 859 N N . PHE A 1 110 ? -2.346 -2.819 11.044 1.00 91.50 110 PHE A N 1
ATOM 860 C CA . PHE A 1 110 ? -3.584 -2.432 10.382 1.00 91.50 110 PHE A CA 1
ATOM 861 C C . PHE A 1 110 ? -3.498 -2.686 8.880 1.00 91.50 110 PHE A C 1
ATOM 863 O O . PHE A 1 110 ? -4.353 -3.374 8.331 1.00 91.50 110 PHE A O 1
ATOM 870 N N . VAL A 1 111 ? -2.437 -2.197 8.231 1.00 91.69 111 VAL A N 1
ATOM 871 C CA . VAL A 1 111 ? -2.238 -2.391 6.794 1.00 91.69 111 VAL A CA 1
ATOM 872 C C . VAL A 1 111 ? -2.098 -3.875 6.474 1.00 91.69 111 VAL A C 1
ATOM 874 O O . VAL A 1 111 ? -2.819 -4.398 5.636 1.00 91.69 111 VAL A O 1
ATOM 877 N N . LYS A 1 112 ? -1.258 -4.599 7.216 1.00 90.81 112 LYS A N 1
ATOM 878 C CA . LYS A 1 112 ? -1.007 -6.025 6.976 1.00 90.81 112 LYS A CA 1
ATOM 879 C C . LYS A 1 112 ? -2.271 -6.891 7.005 1.00 90.81 112 LYS A C 1
ATOM 881 O O . LYS A 1 112 ? -2.356 -7.859 6.248 1.00 90.81 112 LYS A O 1
ATOM 886 N N . HIS A 1 113 ? -3.216 -6.592 7.895 1.00 89.94 113 HIS A N 1
ATOM 887 C CA . HIS A 1 113 ? -4.361 -7.466 8.159 1.00 89.94 113 HIS A CA 1
ATOM 888 C C . HIS A 1 113 ? -5.686 -6.977 7.548 1.00 89.94 113 HIS A C 1
ATOM 890 O O . HIS A 1 113 ? -6.540 -7.813 7.244 1.00 89.94 113 HIS A O 1
ATOM 896 N N . VAL A 1 114 ? -5.871 -5.672 7.322 1.00 88.88 114 VAL A N 1
ATOM 897 C CA . VAL A 1 114 ? -7.100 -5.100 6.739 1.00 88.88 114 VAL A CA 1
ATOM 898 C C . VAL A 1 114 ? -6.944 -4.972 5.226 1.00 88.88 114 VAL A C 1
ATOM 900 O O . VAL A 1 114 ? -6.201 -4.120 4.761 1.00 88.88 114 VAL A O 1
ATOM 903 N N . LYS A 1 115 ? -7.641 -5.796 4.432 1.00 82.19 115 LYS A N 1
ATOM 904 C CA . LYS A 1 115 ? -7.351 -5.933 2.988 1.00 82.19 115 LYS A CA 1
ATOM 905 C C . LYS A 1 115 ? -7.865 -4.788 2.112 1.00 82.19 115 LYS A C 1
ATOM 907 O O . LYS A 1 115 ? -7.184 -4.428 1.150 1.00 82.19 115 LYS A O 1
ATOM 912 N N . ASP A 1 116 ? -9.026 -4.228 2.438 1.00 81.88 116 ASP A N 1
ATOM 913 C CA . ASP A 1 116 ? -9.742 -3.264 1.587 1.00 81.88 116 ASP A CA 1
ATOM 914 C C . ASP A 1 116 ? -9.381 -1.812 1.931 1.00 81.88 116 ASP A C 1
ATOM 916 O O . ASP A 1 116 ? -10.222 -1.007 2.334 1.00 81.88 116 ASP A O 1
ATOM 920 N N . LEU A 1 117 ? -8.098 -1.479 1.799 1.00 87.62 117 LEU A N 1
ATOM 921 C CA . LEU A 1 117 ? -7.617 -0.107 1.948 1.00 87.62 117 LEU A CA 1
ATOM 922 C C . LEU A 1 117 ? -7.790 0.658 0.642 1.00 87.62 117 LEU A C 1
ATOM 924 O O . LEU A 1 117 ? -7.430 0.166 -0.426 1.00 87.62 117 LEU A O 1
ATOM 928 N N . SER A 1 118 ? -8.271 1.895 0.738 1.00 88.81 118 SER A N 1
ATOM 929 C CA . SER A 1 118 ? -8.265 2.811 -0.406 1.00 88.81 118 SER A CA 1
ATOM 930 C C . SER A 1 118 ? -6.836 3.178 -0.814 1.00 88.81 118 SER A C 1
ATOM 932 O O . SER A 1 118 ? -5.939 3.255 0.030 1.00 88.81 118 SER A O 1
ATOM 934 N N . GLU A 1 119 ? -6.622 3.519 -2.085 1.00 90.62 119 GLU A N 1
ATOM 935 C CA . GLU A 1 119 ? -5.322 3.979 -2.584 1.00 90.62 119 GLU A CA 1
ATOM 936 C C . GLU A 1 119 ? -4.807 5.186 -1.793 1.00 90.62 119 GLU A C 1
ATOM 938 O O . GLU A 1 119 ? -3.621 5.282 -1.497 1.00 90.62 119 GLU A O 1
ATOM 943 N N . LYS A 1 120 ? -5.707 6.070 -1.343 1.00 90.88 120 LYS A N 1
ATOM 944 C CA . LYS A 1 120 ? -5.355 7.206 -0.483 1.00 90.88 120 LYS A CA 1
ATOM 945 C C . LYS A 1 120 ? -4.802 6.764 0.875 1.00 90.88 120 LYS A C 1
ATOM 947 O O . LYS A 1 120 ? -3.846 7.362 1.369 1.00 90.88 120 LYS A O 1
ATOM 952 N N . GLN A 1 121 ? -5.390 5.734 1.484 1.00 91.12 121 GLN A N 1
ATOM 953 C CA . GLN A 1 121 ? -4.874 5.151 2.725 1.00 91.12 121 GLN A CA 1
ATOM 954 C C . GLN A 1 121 ? -3.534 4.456 2.485 1.00 91.12 121 GLN A C 1
ATOM 956 O O . GLN A 1 121 ? -2.621 4.651 3.279 1.00 91.12 121 GLN A O 1
ATOM 961 N N . LEU A 1 122 ? -3.370 3.735 1.371 1.00 91.50 122 LEU A N 1
ATOM 962 C CA . LEU A 1 122 ? -2.090 3.120 1.003 1.00 91.50 122 LEU A CA 1
ATOM 963 C C . LEU A 1 122 ? -0.987 4.171 0.822 1.00 91.50 122 LEU A C 1
ATOM 965 O O . LEU A 1 122 ? 0.091 4.023 1.394 1.00 91.50 122 LEU A O 1
ATOM 969 N N . CYS A 1 123 ? -1.262 5.266 0.109 1.00 91.94 123 CYS A N 1
ATOM 970 C CA . CYS A 1 123 ? -0.314 6.367 -0.061 1.00 91.94 123 CYS A CA 1
ATOM 971 C C . CYS A 1 123 ? 0.084 6.989 1.281 1.00 91.94 123 CYS A C 1
ATOM 973 O O . CYS A 1 123 ? 1.270 7.160 1.556 1.00 91.94 123 CYS A O 1
ATOM 975 N N . ARG A 1 124 ? -0.888 7.283 2.154 1.00 92.31 124 ARG A N 1
ATOM 976 C CA . ARG A 1 124 ? -0.597 7.802 3.500 1.00 92.31 124 ARG A CA 1
ATOM 977 C C . ARG A 1 124 ? 0.211 6.805 4.323 1.00 92.31 124 ARG A C 1
ATOM 979 O O . ARG A 1 124 ? 1.191 7.195 4.942 1.00 92.31 124 ARG A O 1
ATOM 986 N N . ALA A 1 125 ? -0.151 5.526 4.304 1.00 92.06 125 ALA A N 1
ATOM 987 C CA . ALA A 1 125 ? 0.590 4.499 5.021 1.00 92.06 125 ALA A CA 1
ATOM 988 C C . ALA A 1 125 ? 2.035 4.389 4.520 1.00 92.06 125 ALA A C 1
ATOM 990 O O . ALA A 1 125 ? 2.948 4.30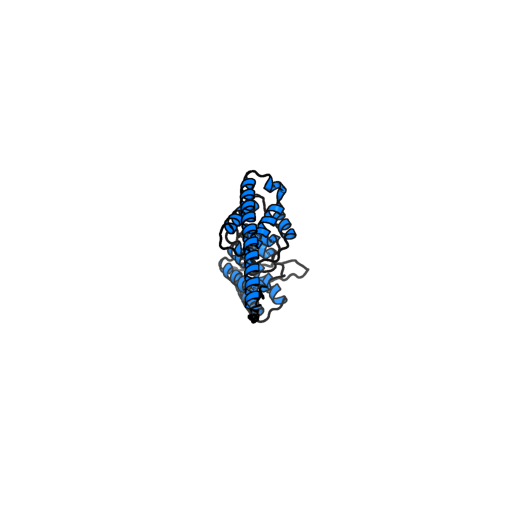3 5.332 1.00 92.06 125 ALA A O 1
ATOM 991 N N . MET A 1 126 ? 2.257 4.483 3.207 1.00 91.00 126 MET A N 1
ATOM 992 C CA . MET A 1 126 ? 3.585 4.454 2.594 1.00 91.00 126 MET A CA 1
ATOM 993 C C . MET A 1 126 ? 4.483 5.611 3.062 1.00 91.00 126 MET A C 1
ATOM 995 O O . MET A 1 126 ? 5.672 5.401 3.288 1.00 91.00 126 MET A O 1
ATOM 999 N N . ILE A 1 127 ? 3.924 6.810 3.268 1.00 90.25 127 ILE A N 1
ATOM 1000 C CA . ILE A 1 127 ? 4.677 7.954 3.812 1.00 90.25 127 ILE A CA 1
ATOM 1001 C C . ILE A 1 127 ? 5.158 7.672 5.245 1.00 90.25 127 ILE A C 1
ATOM 1003 O O . ILE A 1 127 ? 6.254 8.093 5.608 1.00 90.25 127 ILE A O 1
ATOM 1007 N N . HIS A 1 128 ? 4.361 6.973 6.055 1.00 89.88 128 HIS A N 1
ATOM 1008 C CA . HIS A 1 128 ? 4.662 6.717 7.469 1.00 89.88 128 HIS A CA 1
ATOM 1009 C C . HIS A 1 128 ? 5.474 5.431 7.702 1.00 89.88 128 HIS A C 1
ATOM 1011 O O . HIS A 1 128 ? 6.306 5.387 8.604 1.00 89.88 128 HIS A O 1
ATOM 1017 N N . LEU A 1 129 ? 5.278 4.399 6.878 1.00 88.75 129 LEU A N 1
ATOM 1018 C CA . LEU A 1 129 ? 5.979 3.109 6.935 1.00 88.75 129 LEU A CA 1
ATOM 1019 C C . LEU A 1 129 ? 7.209 3.086 6.019 1.00 88.75 129 LEU A C 1
ATOM 1021 O O . LEU A 1 129 ? 7.539 2.061 5.425 1.00 88.75 129 LEU A O 1
ATOM 1025 N N . GLN A 1 130 ? 7.902 4.220 5.911 1.00 79.69 130 GLN A N 1
ATOM 1026 C CA . GLN A 1 130 ? 9.041 4.395 5.014 1.00 79.69 130 GLN A CA 1
ATOM 1027 C C . GLN A 1 130 ? 10.167 3.392 5.224 1.00 79.69 130 GLN A C 1
ATOM 1029 O O . GLN A 1 130 ? 10.967 3.275 4.311 1.00 79.69 130 GLN A O 1
ATOM 1034 N N . ASP A 1 131 ? 10.239 2.663 6.341 1.00 78.06 131 ASP A N 1
ATOM 1035 C CA . ASP A 1 131 ? 11.254 1.637 6.607 1.00 78.06 131 ASP A CA 1
ATOM 1036 C C . ASP A 1 131 ? 10.817 0.232 6.166 1.00 78.06 131 ASP A C 1
ATOM 1038 O O . ASP A 1 131 ? 11.627 -0.505 5.602 1.00 78.06 131 ASP A O 1
ATOM 1042 N N . ASP A 1 132 ? 9.528 -0.094 6.275 1.00 81.00 132 ASP A N 1
ATOM 1043 C CA . ASP A 1 132 ? 8.974 -1.399 5.904 1.00 81.00 132 ASP A CA 1
ATOM 1044 C C . ASP A 1 132 ? 7.840 -1.257 4.884 1.00 81.00 132 ASP A C 1
ATOM 1046 O O . ASP A 1 132 ? 6.647 -1.260 5.196 1.00 81.00 132 ASP A O 1
ATOM 1050 N N . LEU A 1 133 ? 8.240 -1.143 3.618 1.00 82.06 133 LEU A N 1
ATOM 1051 C CA . LEU A 1 133 ? 7.300 -1.040 2.509 1.00 82.06 133 LEU A CA 1
ATOM 1052 C C . LEU A 1 133 ? 6.687 -2.397 2.131 1.00 82.06 133 LEU A C 1
ATOM 1054 O O . LEU A 1 133 ? 5.698 -2.426 1.402 1.00 82.06 133 LEU A O 1
ATOM 1058 N N . SER A 1 134 ? 7.230 -3.515 2.632 1.00 79.94 134 SER A N 1
ATOM 1059 C CA . SER A 1 134 ? 6.804 -4.866 2.238 1.00 79.94 134 SER A CA 1
ATOM 1060 C C . SER A 1 134 ? 5.317 -5.108 2.510 1.00 79.94 134 SER A C 1
ATOM 1062 O O . SER A 1 134 ? 4.626 -5.740 1.710 1.00 79.94 134 SER A O 1
ATOM 1064 N N . VAL A 1 135 ? 4.806 -4.518 3.590 1.00 80.50 135 VAL A N 1
ATOM 1065 C CA . VAL A 1 135 ? 3.408 -4.620 4.003 1.00 80.50 135 VAL A CA 1
ATOM 1066 C C . VAL A 1 135 ? 2.458 -3.897 3.051 1.00 80.50 135 VAL A C 1
ATOM 1068 O O . VAL A 1 135 ? 1.355 -4.382 2.813 1.00 80.50 135 VAL A O 1
ATOM 1071 N N . ILE A 1 136 ? 2.884 -2.790 2.439 1.00 80.81 136 ILE A N 1
ATOM 1072 C CA . ILE A 1 136 ? 2.058 -2.059 1.468 1.00 80.81 136 ILE A CA 1
ATOM 1073 C C . ILE A 1 136 ? 1.834 -2.909 0.208 1.00 80.81 136 ILE A C 1
ATOM 1075 O O . ILE A 1 136 ? 0.736 -2.927 -0.347 1.00 80.81 136 ILE A O 1
ATOM 1079 N N . PHE A 1 137 ? 2.838 -3.684 -0.212 1.00 78.25 137 PHE A N 1
ATOM 1080 C CA . PHE A 1 137 ? 2.763 -4.526 -1.416 1.00 78.25 137 PHE A CA 1
ATOM 1081 C C . PHE A 1 137 ? 1.931 -5.798 -1.249 1.00 78.25 137 PHE A C 1
ATOM 1083 O O . PHE A 1 137 ? 1.670 -6.495 -2.232 1.00 78.25 137 PHE A O 1
ATOM 1090 N N . LEU A 1 138 ? 1.455 -6.090 -0.034 1.00 70.44 138 LEU A N 1
ATOM 1091 C CA . LEU A 1 138 ? 0.433 -7.118 0.175 1.00 70.44 138 LEU A CA 1
ATOM 1092 C C . LEU A 1 138 ? -0.891 -6.734 -0.507 1.00 70.44 138 LEU A C 1
ATOM 1094 O O . LEU A 1 138 ? -1.665 -7.609 -0.906 1.00 70.44 138 LEU A O 1
ATOM 1098 N N . HIS A 1 139 ? -1.133 -5.438 -0.713 1.00 75.00 139 HIS A N 1
ATOM 1099 C CA . HIS A 1 139 ? -2.315 -4.928 -1.397 1.00 75.00 139 HIS A CA 1
ATOM 1100 C C . HIS A 1 139 ? -2.061 -4.852 -2.901 1.00 75.00 139 HIS A C 1
ATOM 1102 O O . HIS A 1 139 ? -1.752 -3.798 -3.436 1.00 75.00 139 HIS A O 1
ATOM 1108 N N . ARG A 1 140 ? -2.217 -5.972 -3.614 1.00 71.56 140 ARG A N 1
ATOM 1109 C CA . ARG A 1 140 ? -2.054 -6.032 -5.084 1.00 71.56 140 ARG A CA 1
ATOM 1110 C C . ARG A 1 140 ? -3.275 -5.535 -5.885 1.00 71.56 140 ARG A C 1
ATOM 1112 O O . ARG A 1 140 ? -3.319 -5.700 -7.097 1.00 71.56 140 ARG A O 1
ATOM 1119 N N . ARG A 1 141 ? -4.311 -5.007 -5.224 1.00 73.12 141 ARG A N 1
ATOM 1120 C CA . ARG A 1 141 ? -5.620 -4.684 -5.832 1.00 73.12 141 ARG A CA 1
ATOM 1121 C C . ARG A 1 141 ? -5.860 -3.179 -5.984 1.00 73.12 141 ARG A C 1
ATOM 1123 O O . ARG A 1 141 ? -6.957 -2.717 -5.698 1.00 73.12 141 ARG A O 1
ATOM 1130 N N . TYR A 1 142 ? -4.857 -2.416 -6.402 1.00 79.38 142 TYR A N 1
ATOM 1131 C CA . TYR A 1 142 ? -5.040 -0.996 -6.708 1.00 79.38 142 TYR A CA 1
ATOM 1132 C C . TYR A 1 142 ? -5.167 -0.773 -8.213 1.00 79.38 142 TYR A C 1
ATOM 1134 O O . TYR A 1 142 ? -4.573 -1.479 -9.027 1.00 79.38 142 TYR A O 1
ATOM 1142 N N . ASN A 1 143 ? -5.952 0.232 -8.588 1.00 87.00 143 ASN A N 1
ATOM 1143 C CA . ASN A 1 143 ? -5.991 0.712 -9.962 1.00 87.00 143 ASN A CA 1
ATOM 1144 C C . ASN A 1 143 ? -4.894 1.771 -10.144 1.00 87.00 143 ASN A C 1
ATOM 1146 O O . ASN A 1 143 ? -4.910 2.776 -9.439 1.00 87.00 143 ASN A O 1
ATOM 1150 N N . ASN A 1 144 ? -3.984 1.597 -11.110 1.00 88.25 144 ASN A N 1
ATOM 1151 C CA . ASN A 1 144 ? -2.881 2.542 -11.349 1.00 88.25 144 ASN A CA 1
ATOM 1152 C C . ASN A 1 144 ? -3.361 3.992 -11.556 1.00 88.25 144 ASN A C 1
ATOM 1154 O O . ASN A 1 144 ? -2.724 4.924 -11.082 1.00 88.25 144 ASN A O 1
ATOM 1158 N N . GLN A 1 145 ? -4.514 4.216 -12.194 1.00 89.88 145 GLN A N 1
ATOM 1159 C CA . GLN A 1 145 ? -5.077 5.563 -12.342 1.00 89.88 145 GLN A CA 1
ATOM 1160 C C . GLN A 1 145 ? -5.559 6.133 -11.003 1.00 89.88 145 GLN A C 1
ATOM 1162 O O . GLN A 1 145 ? -5.273 7.290 -10.688 1.00 89.88 145 GLN A O 1
ATOM 1167 N N . ALA A 1 146 ? -6.269 5.329 -10.205 1.00 90.69 146 ALA A N 1
ATOM 1168 C CA . ALA A 1 146 ? -6.722 5.736 -8.875 1.00 90.69 146 ALA A CA 1
ATOM 1169 C C . ALA A 1 146 ? -5.530 6.003 -7.947 1.00 90.69 146 ALA A C 1
ATOM 1171 O O . ALA A 1 146 ? -5.523 6.995 -7.219 1.00 90.69 146 ALA A O 1
ATOM 1172 N N . LEU A 1 147 ? -4.491 5.173 -8.044 1.00 91.94 147 LEU A N 1
ATOM 1173 C CA . LEU A 1 147 ? -3.255 5.314 -7.296 1.00 91.94 147 LEU A CA 1
ATOM 1174 C C . LEU A 1 147 ? -2.508 6.595 -7.675 1.00 91.94 147 LEU A C 1
ATOM 1176 O O . LEU A 1 147 ? -2.168 7.380 -6.797 1.00 91.94 147 LEU A O 1
ATOM 1180 N N . THR A 1 148 ? -2.327 6.872 -8.966 1.00 92.31 148 THR A N 1
ATOM 1181 C CA . THR A 1 148 ? -1.694 8.111 -9.444 1.00 92.31 148 THR A CA 1
ATOM 1182 C C . THR A 1 148 ? -2.438 9.360 -8.961 1.00 92.31 148 THR A C 1
ATOM 1184 O O . THR A 1 148 ? -1.812 10.340 -8.545 1.00 92.31 148 THR A O 1
ATOM 1187 N N . LEU A 1 149 ? -3.777 9.337 -8.966 1.00 93.12 149 LEU A N 1
ATOM 1188 C CA . LEU A 1 149 ? -4.592 10.429 -8.423 1.00 93.12 149 LEU A CA 1
ATOM 1189 C C . LEU A 1 149 ? -4.445 10.555 -6.901 1.00 93.12 149 LEU A C 1
ATOM 1191 O O . LEU A 1 149 ? -4.323 11.671 -6.390 1.00 93.12 149 LEU A O 1
ATOM 1195 N N . ALA A 1 150 ? -4.421 9.430 -6.183 1.00 93.06 150 ALA A N 1
ATOM 1196 C CA . ALA A 1 150 ? -4.206 9.405 -4.744 1.00 93.06 150 ALA A CA 1
ATOM 1197 C C . ALA A 1 150 ? -2.841 10.006 -4.387 1.00 93.06 150 ALA A C 1
ATOM 1199 O O . ALA A 1 150 ? -2.812 10.979 -3.632 1.00 93.06 150 ALA A O 1
ATOM 1200 N N . ILE A 1 151 ? -1.756 9.536 -5.015 1.00 93.75 151 ILE A N 1
ATOM 1201 C CA . ILE A 1 151 ? -0.390 10.055 -4.851 1.00 93.75 151 ILE A CA 1
ATOM 1202 C C . ILE A 1 151 ? -0.376 11.567 -5.059 1.00 93.75 151 ILE A C 1
ATOM 1204 O O . ILE A 1 151 ? 0.048 12.295 -4.164 1.00 93.75 151 ILE A O 1
ATOM 1208 N N . ARG A 1 152 ? -0.924 12.054 -6.183 1.00 92.12 152 ARG A N 1
ATOM 1209 C CA . ARG A 1 152 ? -0.982 13.491 -6.496 1.00 92.12 152 ARG A CA 1
ATOM 1210 C C . ARG A 1 152 ? -1.670 14.311 -5.400 1.00 92.12 152 ARG A C 1
ATOM 1212 O O . ARG A 1 152 ? -1.311 15.464 -5.190 1.00 92.12 152 ARG A O 1
ATOM 1219 N N . SER A 1 153 ? -2.669 13.740 -4.729 1.00 92.38 153 SER A N 1
ATOM 1220 C CA . SER A 1 153 ? -3.426 14.418 -3.670 1.00 92.38 153 SER A CA 1
ATOM 1221 C C . SER A 1 153 ? -2.804 14.310 -2.273 1.00 92.38 153 SER A C 1
ATOM 1223 O O . SER A 1 153 ? -3.165 15.093 -1.397 1.00 92.38 153 SER A O 1
ATOM 1225 N N . THR A 1 154 ? -1.918 13.336 -2.041 1.00 92.06 154 THR A N 1
ATOM 1226 C CA . THR A 1 154 ? -1.397 13.018 -0.698 1.00 92.06 154 THR A CA 1
ATOM 1227 C C . THR A 1 154 ? 0.090 13.260 -0.516 1.00 92.06 154 THR A C 1
ATOM 1229 O O . THR A 1 154 ? 0.508 13.453 0.620 1.00 92.06 154 THR A O 1
ATOM 1232 N N . MET A 1 155 ? 0.874 13.202 -1.594 1.00 91.19 155 MET A N 1
ATOM 1233 C CA . MET A 1 155 ? 2.330 13.264 -1.539 1.00 91.19 155 MET A CA 1
ATOM 1234 C C . MET A 1 155 ? 2.848 14.555 -2.160 1.00 91.19 155 MET A C 1
ATOM 1236 O O . MET A 1 155 ? 2.420 14.958 -3.246 1.00 91.19 155 MET A O 1
ATOM 1240 N N . ASP A 1 156 ? 3.802 15.184 -1.483 1.00 89.12 156 ASP A N 1
ATOM 1241 C CA . ASP A 1 156 ? 4.592 16.265 -2.066 1.00 89.12 156 ASP A CA 1
ATOM 1242 C C . ASP A 1 156 ? 5.759 15.717 -2.911 1.00 89.12 156 ASP A C 1
ATOM 1244 O O . ASP A 1 156 ? 6.049 14.518 -2.932 1.00 89.12 156 ASP A O 1
ATOM 1248 N N . GLY A 1 157 ? 6.422 16.603 -3.659 1.00 84.75 157 GLY A N 1
ATOM 1249 C CA . GLY A 1 157 ? 7.525 16.206 -4.537 1.00 84.75 157 GLY A CA 1
ATOM 1250 C C . GLY A 1 157 ? 8.735 15.636 -3.788 1.00 84.75 157 GLY A C 1
ATOM 1251 O O . GLY A 1 157 ? 9.417 14.768 -4.322 1.00 84.75 157 GLY A O 1
ATOM 1252 N N . GLU A 1 158 ? 8.986 16.071 -2.550 1.00 86.88 158 GLU A N 1
ATOM 1253 C CA . GLU A 1 158 ? 10.112 15.598 -1.737 1.00 86.88 158 GLU A CA 1
ATOM 1254 C C . GLU A 1 158 ? 9.876 14.162 -1.253 1.00 86.88 158 GLU A C 1
ATOM 1256 O O . GLU A 1 158 ? 10.767 13.314 -1.341 1.00 86.88 158 GLU A O 1
ATOM 1261 N N . GLN A 1 159 ? 8.657 13.864 -0.802 1.00 89.50 159 GLN A N 1
ATOM 1262 C CA . GLN A 1 159 ? 8.216 12.519 -0.440 1.00 89.50 159 GLN A CA 1
ATOM 1263 C C . GLN A 1 159 ? 8.297 11.569 -1.636 1.00 89.50 159 GLN A C 1
ATOM 1265 O O . GLN A 1 159 ? 8.781 10.447 -1.491 1.00 89.50 159 GLN A O 1
ATOM 1270 N N . ILE A 1 160 ? 7.890 12.027 -2.825 1.00 88.88 160 ILE A N 1
ATOM 1271 C CA . ILE A 1 160 ? 8.010 11.249 -4.064 1.00 88.88 160 ILE A CA 1
ATOM 1272 C C . ILE A 1 160 ? 9.480 10.955 -4.381 1.00 88.88 160 ILE A C 1
ATOM 1274 O O . ILE A 1 160 ? 9.815 9.798 -4.628 1.00 88.88 160 ILE A O 1
ATOM 1278 N N . SER A 1 161 ? 10.368 11.956 -4.335 1.00 86.44 161 SER A N 1
ATOM 1279 C CA . SER A 1 161 ? 11.803 11.750 -4.580 1.00 86.44 161 SER A CA 1
ATOM 1280 C C . SER A 1 161 ? 12.405 10.724 -3.617 1.00 86.44 161 SER A C 1
ATOM 1282 O O . SER A 1 161 ? 13.086 9.805 -4.066 1.00 86.44 161 SER A O 1
ATOM 1284 N N . ARG A 1 162 ? 12.104 10.819 -2.313 1.00 88.06 162 ARG A N 1
ATOM 1285 C CA . ARG A 1 162 ? 12.587 9.861 -1.301 1.00 88.06 162 ARG A CA 1
ATOM 1286 C C . ARG A 1 162 ? 12.084 8.440 -1.545 1.00 88.06 162 ARG A C 1
ATOM 1288 O O . ARG A 1 162 ? 12.854 7.490 -1.437 1.00 88.06 162 ARG A O 1
ATOM 1295 N N . LEU A 1 163 ? 10.804 8.283 -1.883 1.00 89.56 163 LEU A N 1
ATOM 1296 C CA . LEU A 1 163 ? 10.235 6.968 -2.189 1.00 89.56 163 LEU A CA 1
ATOM 1297 C C . LEU A 1 163 ? 10.842 6.370 -3.459 1.00 89.56 163 LEU A C 1
ATOM 1299 O O . LEU A 1 163 ? 11.136 5.179 -3.483 1.00 89.56 163 LEU A O 1
ATOM 1303 N N . LEU A 1 164 ? 11.085 7.184 -4.488 1.00 88.94 164 LEU A N 1
ATOM 1304 C CA . LEU A 1 164 ? 11.753 6.745 -5.712 1.00 88.94 164 LEU A CA 1
ATOM 1305 C C . LEU A 1 164 ? 13.202 6.311 -5.464 1.00 88.94 164 LEU A C 1
ATOM 1307 O O . LEU A 1 164 ? 13.624 5.299 -6.018 1.00 88.94 164 LEU A O 1
ATOM 1311 N N . GLU A 1 165 ? 13.951 7.027 -4.623 1.00 88.19 165 GLU A N 1
ATOM 1312 C CA . GLU A 1 165 ? 15.291 6.601 -4.192 1.00 88.19 165 GLU A CA 1
ATOM 1313 C C . GLU A 1 165 ? 15.231 5.266 -3.451 1.00 88.19 165 GLU A C 1
ATOM 1315 O O . GLU A 1 165 ? 15.967 4.341 -3.789 1.00 88.19 165 GLU A O 1
ATOM 1320 N N . LYS A 1 166 ? 14.284 5.110 -2.520 1.00 88.00 166 LYS A N 1
ATOM 1321 C CA . LYS A 1 166 ? 14.114 3.844 -1.807 1.00 88.00 166 LYS A CA 1
ATOM 1322 C C . LYS A 1 166 ? 13.728 2.696 -2.745 1.00 88.00 166 LYS A C 1
ATOM 1324 O O . LYS A 1 166 ? 14.225 1.582 -2.589 1.00 88.00 166 LYS A O 1
ATOM 1329 N N . PHE A 1 167 ? 12.857 2.942 -3.722 1.00 87.69 167 PHE A N 1
ATOM 1330 C CA . PHE A 1 167 ? 12.502 1.939 -4.724 1.00 87.69 167 PHE A CA 1
ATOM 1331 C C . PHE A 1 167 ? 13.677 1.562 -5.614 1.00 87.69 167 PHE A C 1
ATOM 1333 O O . PHE A 1 167 ? 13.860 0.379 -5.891 1.00 87.69 167 PHE A O 1
ATOM 1340 N N . TYR A 1 168 ? 14.488 2.539 -6.012 1.00 86.88 168 TYR A N 1
ATOM 1341 C CA . TYR A 1 168 ? 15.731 2.289 -6.727 1.00 86.88 168 TYR A CA 1
ATOM 1342 C C . TYR A 1 168 ? 16.671 1.399 -5.906 1.00 86.88 168 TYR A C 1
ATOM 1344 O O . TYR A 1 168 ? 17.145 0.388 -6.420 1.00 86.88 168 TYR A O 1
ATOM 1352 N N . ASP A 1 169 ? 16.889 1.720 -4.629 1.00 86.75 169 ASP A N 1
ATOM 1353 C CA . ASP A 1 169 ? 17.759 0.934 -3.754 1.00 86.75 169 ASP A CA 1
ATOM 1354 C C . ASP A 1 169 ? 17.246 -0.503 -3.605 1.00 86.75 169 ASP A C 1
ATOM 1356 O O . ASP A 1 169 ? 18.015 -1.448 -3.783 1.00 86.75 169 ASP A O 1
ATOM 1360 N N . MET A 1 170 ? 15.941 -0.693 -3.380 1.00 84.31 170 MET A N 1
ATOM 1361 C CA . MET A 1 170 ? 15.341 -2.031 -3.307 1.00 84.31 170 MET A CA 1
ATOM 1362 C C . MET A 1 170 ? 15.482 -2.794 -4.630 1.00 84.31 170 MET A C 1
ATOM 1364 O O . MET A 1 170 ? 15.921 -3.942 -4.617 1.00 84.31 170 MET A O 1
ATOM 1368 N N . LEU A 1 171 ? 15.192 -2.165 -5.773 1.00 82.38 171 LEU A N 1
ATOM 1369 C CA . LEU A 1 171 ? 15.361 -2.783 -7.092 1.00 82.38 171 LEU A CA 1
ATOM 1370 C C . LEU A 1 171 ? 16.824 -3.067 -7.442 1.00 82.38 171 LEU A C 1
ATOM 1372 O O . LEU A 1 171 ? 17.097 -3.974 -8.217 1.00 82.38 171 LEU A O 1
ATOM 1376 N N . SER A 1 172 ? 17.779 -2.320 -6.895 1.00 80.56 172 SER A N 1
ATOM 1377 C CA . SER A 1 172 ? 19.202 -2.577 -7.130 1.00 80.56 172 SER A CA 1
ATOM 1378 C C . SER A 1 172 ? 19.713 -3.831 -6.409 1.00 80.56 172 SER A C 1
ATOM 1380 O O . SER A 1 172 ? 20.782 -4.344 -6.746 1.00 80.56 172 SER A O 1
ATOM 1382 N N . THR A 1 173 ? 18.952 -4.361 -5.442 1.00 77.75 173 THR A N 1
ATOM 1383 C CA . THR A 1 173 ? 19.282 -5.625 -4.778 1.00 77.75 173 THR A CA 1
ATOM 1384 C C . THR A 1 173 ? 18.849 -6.816 -5.640 1.00 77.75 173 THR A C 1
ATOM 1386 O O . THR A 1 173 ? 17.693 -6.953 -6.027 1.00 77.75 173 THR A O 1
ATOM 1389 N N . THR A 1 174 ? 19.794 -7.696 -5.969 1.00 57.53 174 THR A N 1
ATOM 1390 C CA . THR A 1 174 ? 19.687 -8.743 -7.007 1.00 57.53 174 THR A CA 1
ATOM 1391 C C . THR A 1 174 ? 18.818 -9.959 -6.648 1.00 57.53 174 THR A C 1
ATOM 1393 O O . THR A 1 174 ? 18.866 -10.972 -7.342 1.00 57.53 174 THR A O 1
ATOM 1396 N N . THR A 1 175 ? 18.024 -9.907 -5.577 1.00 70.19 175 THR A N 1
ATOM 1397 C CA . THR A 1 175 ? 17.278 -11.069 -5.047 1.00 70.19 175 THR A CA 1
ATOM 1398 C C . THR A 1 175 ? 15.766 -10.999 -5.257 1.00 70.19 175 THR A C 1
ATOM 1400 O O . THR A 1 175 ? 15.025 -11.810 -4.697 1.00 70.19 175 THR A O 1
ATOM 1403 N N . LEU A 1 176 ? 15.281 -10.046 -6.052 1.00 72.12 176 LEU A N 1
ATOM 1404 C CA . LEU A 1 176 ? 13.850 -9.857 -6.260 1.00 72.12 176 LEU A CA 1
ATOM 1405 C C . LEU A 1 176 ? 13.264 -10.853 -7.269 1.00 72.12 176 LEU A C 1
ATOM 1407 O O . LEU A 1 176 ? 13.866 -11.182 -8.288 1.00 72.12 176 LEU A O 1
ATOM 1411 N N . THR A 1 177 ? 12.046 -11.316 -6.986 1.00 78.00 177 THR A N 1
ATOM 1412 C CA . THR A 1 177 ? 11.257 -12.120 -7.931 1.00 78.00 177 THR A CA 1
ATOM 1413 C C . THR A 1 177 ? 10.636 -11.232 -9.014 1.00 78.00 177 THR A C 1
ATOM 1415 O O . THR A 1 177 ? 10.403 -10.047 -8.766 1.00 78.00 177 THR A O 1
ATOM 1418 N N . LYS A 1 178 ? 10.303 -11.803 -10.184 1.00 78.12 178 LYS A N 1
ATOM 1419 C CA . LYS A 1 178 ? 9.621 -11.094 -11.292 1.00 78.12 178 LYS A CA 1
ATOM 1420 C C . LYS A 1 178 ? 8.377 -10.336 -10.804 1.00 78.12 178 LYS A C 1
ATOM 1422 O O . LYS A 1 178 ? 8.241 -9.145 -11.069 1.00 78.12 178 LYS A O 1
ATOM 1427 N N . ASP A 1 179 ? 7.545 -10.996 -9.998 1.00 80.31 179 ASP A N 1
ATOM 1428 C CA . ASP A 1 179 ? 6.356 -10.416 -9.361 1.00 80.31 179 ASP A CA 1
ATOM 1429 C C . ASP A 1 179 ? 6.671 -9.182 -8.506 1.00 80.31 179 ASP A C 1
ATOM 1431 O O . ASP A 1 179 ? 5.986 -8.164 -8.584 1.00 80.31 179 ASP A O 1
ATOM 1435 N N . THR A 1 180 ? 7.693 -9.269 -7.652 1.00 80.12 180 THR A N 1
ATOM 1436 C CA . THR A 1 180 ? 8.058 -8.168 -6.754 1.00 80.12 180 THR A CA 1
ATOM 1437 C C . THR A 1 180 ? 8.618 -6.984 -7.538 1.00 80.12 180 THR A C 1
ATOM 1439 O O . THR A 1 180 ? 8.260 -5.841 -7.255 1.00 80.12 180 THR A O 1
ATOM 1442 N N . CYS A 1 181 ? 9.450 -7.249 -8.550 1.00 81.81 181 CYS A N 1
ATOM 1443 C CA . CYS A 1 181 ? 9.954 -6.214 -9.447 1.00 81.81 181 CYS A CA 1
ATOM 1444 C C . CYS A 1 181 ? 8.814 -5.491 -10.162 1.00 81.81 181 CYS A C 1
ATOM 1446 O O . CYS A 1 181 ? 8.811 -4.264 -10.195 1.00 81.81 181 CYS A O 1
ATOM 1448 N N . GLN A 1 182 ? 7.829 -6.227 -10.683 1.00 83.25 182 GLN A N 1
ATOM 1449 C CA . GLN A 1 182 ? 6.680 -5.631 -11.359 1.00 83.25 182 GLN A CA 1
ATOM 1450 C C . GLN A 1 182 ? 5.915 -4.673 -10.440 1.00 83.25 182 GLN A C 1
ATOM 1452 O O . GLN A 1 182 ? 5.629 -3.550 -10.840 1.00 83.25 182 GLN A O 1
ATOM 1457 N N . ILE A 1 183 ? 5.670 -5.067 -9.186 1.00 86.25 183 ILE A N 1
ATOM 1458 C CA . ILE A 1 183 ? 5.003 -4.198 -8.206 1.00 86.25 183 ILE A CA 1
ATOM 1459 C C . ILE A 1 183 ? 5.790 -2.899 -7.999 1.00 86.25 183 ILE A C 1
ATOM 1461 O O . ILE A 1 183 ? 5.207 -1.816 -8.020 1.00 86.25 183 ILE A O 1
ATOM 1465 N N . TYR A 1 184 ? 7.110 -2.978 -7.814 1.00 86.00 184 TYR A N 1
ATOM 1466 C CA . TYR A 1 184 ? 7.932 -1.778 -7.649 1.00 86.00 184 TYR A CA 1
ATOM 1467 C C . TYR A 1 184 ? 7.912 -0.883 -8.885 1.00 86.00 184 TYR A C 1
ATOM 1469 O O . TYR A 1 184 ? 7.803 0.334 -8.747 1.00 86.00 184 TYR A O 1
ATOM 1477 N N . LEU A 1 185 ? 7.981 -1.471 -10.079 1.00 85.62 185 LEU A N 1
ATOM 1478 C CA . LEU A 1 185 ? 7.910 -0.731 -11.334 1.00 85.62 185 LEU A CA 1
ATOM 1479 C C . LEU A 1 185 ? 6.552 -0.037 -11.503 1.00 85.62 185 LEU A C 1
ATOM 1481 O O . LEU A 1 185 ? 6.527 1.143 -11.846 1.00 85.62 185 LEU A O 1
ATOM 1485 N N . ASP A 1 186 ? 5.443 -0.703 -11.172 1.00 87.62 186 ASP A N 1
ATOM 1486 C CA . ASP A 1 186 ? 4.103 -0.104 -11.202 1.00 87.62 186 ASP A CA 1
ATOM 1487 C C . ASP A 1 186 ? 4.012 1.121 -10.275 1.00 87.62 186 ASP A C 1
ATOM 1489 O O . ASP A 1 186 ? 3.500 2.174 -10.669 1.00 87.62 186 ASP A O 1
ATOM 1493 N N . TRP A 1 187 ? 4.558 1.021 -9.058 1.00 89.81 187 TRP A N 1
ATOM 1494 C CA . TRP A 1 187 ? 4.608 2.141 -8.113 1.00 89.81 187 TRP A CA 1
ATOM 1495 C C . TRP A 1 187 ? 5.517 3.277 -8.587 1.00 89.81 187 TRP A C 1
ATOM 1497 O O . TRP A 1 187 ? 5.130 4.440 -8.473 1.00 89.81 187 TRP A O 1
ATOM 1507 N N . ILE A 1 188 ? 6.693 2.969 -9.143 1.00 89.00 188 ILE A N 1
ATOM 1508 C CA . ILE A 1 188 ? 7.597 3.969 -9.732 1.00 89.00 188 ILE A CA 1
ATOM 1509 C C . ILE A 1 188 ? 6.886 4.734 -10.851 1.00 89.00 188 ILE A C 1
ATOM 1511 O O . ILE A 1 188 ? 6.934 5.966 -10.868 1.00 89.00 188 ILE A O 1
ATOM 1515 N N . CYS A 1 189 ? 6.187 4.030 -11.744 1.00 88.88 189 CYS A N 1
ATOM 1516 C CA . CYS A 1 189 ? 5.400 4.644 -12.810 1.00 88.88 189 CYS A CA 1
ATOM 1517 C C . CYS A 1 189 ? 4.334 5.584 -12.236 1.00 88.88 189 CYS A C 1
ATOM 1519 O O . CYS A 1 189 ? 4.295 6.758 -12.600 1.00 88.88 189 CYS A O 1
ATOM 1521 N N . CYS A 1 190 ? 3.535 5.120 -11.269 1.00 90.94 190 CYS A N 1
ATOM 1522 C CA . CYS A 1 190 ? 2.496 5.949 -10.651 1.00 90.94 190 CYS A CA 1
ATOM 1523 C C . CYS A 1 190 ? 3.075 7.186 -9.937 1.00 90.94 190 CYS A C 1
ATOM 1525 O O . CYS A 1 190 ? 2.503 8.276 -10.013 1.00 90.94 190 CYS A O 1
ATOM 1527 N N . LEU A 1 191 ? 4.225 7.048 -9.267 1.00 90.44 191 LEU A N 1
ATOM 1528 C CA . LEU A 1 191 ? 4.928 8.156 -8.614 1.00 90.44 191 LEU A CA 1
ATOM 1529 C C . LEU A 1 191 ? 5.381 9.212 -9.628 1.00 90.44 191 LEU A C 1
ATOM 1531 O O . LEU A 1 191 ? 5.107 10.398 -9.435 1.00 90.44 191 LEU A O 1
ATOM 1535 N N . ILE A 1 192 ? 6.014 8.790 -10.724 1.00 88.06 192 ILE A N 1
ATOM 1536 C CA . ILE A 1 192 ? 6.470 9.688 -11.791 1.00 88.06 192 ILE A CA 1
ATOM 1537 C C . ILE A 1 192 ? 5.275 10.369 -12.472 1.00 88.06 192 ILE A C 1
ATOM 1539 O O . ILE A 1 192 ? 5.267 11.594 -12.611 1.00 88.06 192 ILE A O 1
ATOM 1543 N N . ASP A 1 193 ? 4.237 9.614 -12.830 1.00 88.94 193 ASP A N 1
ATOM 1544 C CA . ASP A 1 193 ? 3.051 10.128 -13.527 1.00 88.94 193 ASP A CA 1
ATOM 1545 C C . ASP A 1 193 ? 2.243 11.114 -12.671 1.00 88.94 193 ASP A C 1
ATOM 1547 O O . ASP A 1 193 ? 1.611 12.050 -13.181 1.00 88.94 193 ASP A O 1
ATOM 1551 N N . SER A 1 194 ? 2.276 10.952 -11.347 1.00 89.06 194 SER A N 1
ATOM 1552 C CA . SER A 1 194 ? 1.532 11.819 -10.431 1.00 89.06 194 SER A CA 1
ATOM 1553 C C . SER A 1 194 ? 1.987 13.281 -10.504 1.00 89.06 194 SER A C 1
ATOM 1555 O O . SER A 1 194 ? 1.144 14.181 -10.412 1.00 89.06 194 SER A O 1
ATOM 1557 N N . GLN A 1 195 ? 3.283 13.520 -10.740 1.00 82.00 195 GLN A N 1
ATOM 1558 C CA . GLN A 1 195 ? 3.905 14.846 -10.754 1.00 82.00 195 GLN A CA 1
ATOM 1559 C C . GLN A 1 195 ? 4.834 15.085 -11.955 1.00 82.00 195 GLN A C 1
ATOM 1561 O O . GLN A 1 195 ? 5.706 15.949 -11.878 1.00 82.00 195 GLN A O 1
ATOM 1566 N N . PHE A 1 196 ? 4.634 14.377 -13.072 1.00 78.19 196 PHE A N 1
ATOM 1567 C CA . PHE A 1 196 ? 5.556 14.329 -14.217 1.00 78.19 196 PHE A CA 1
ATOM 1568 C C . PHE A 1 196 ? 6.184 15.683 -14.576 1.00 78.19 196 PHE A C 1
ATOM 1570 O O . PHE A 1 196 ? 7.403 15.842 -14.515 1.00 78.19 196 PHE A O 1
ATOM 1577 N N . SER A 1 197 ? 5.362 16.695 -14.872 1.00 73.69 197 SER A N 1
ATOM 1578 C CA . SER A 1 197 ? 5.852 18.023 -15.255 1.00 73.69 197 SER A CA 1
ATOM 1579 C C . SER A 1 197 ? 6.727 18.649 -14.164 1.00 73.69 197 SER A C 1
ATOM 1581 O O . SER A 1 197 ? 7.855 19.049 -14.424 1.00 73.69 197 SER A O 1
ATOM 1583 N N . THR A 1 198 ? 6.252 18.709 -12.923 1.00 73.62 198 THR A N 1
ATOM 1584 C CA . THR A 1 198 ? 6.980 19.363 -11.825 1.00 73.62 198 THR A CA 1
ATOM 1585 C C . THR A 1 198 ? 8.250 18.598 -11.448 1.00 73.62 198 THR A C 1
ATOM 1587 O O . THR A 1 198 ? 9.286 19.206 -11.187 1.00 73.62 198 THR A O 1
ATOM 1590 N N . PHE A 1 199 ? 8.185 17.269 -11.467 1.00 72.19 199 PHE A N 1
ATOM 1591 C CA . PHE A 1 199 ? 9.260 16.376 -11.054 1.00 72.19 199 PHE A CA 1
ATOM 1592 C C . PHE A 1 199 ? 10.416 16.346 -12.065 1.00 72.19 199 PHE A C 1
ATOM 1594 O O . PHE A 1 199 ? 11.574 16.523 -11.682 1.00 72.19 199 PHE A O 1
ATOM 1601 N N . VAL A 1 200 ? 10.119 16.199 -13.363 1.00 68.88 200 VAL A N 1
ATOM 1602 C CA . VAL A 1 200 ? 11.123 16.057 -14.439 1.00 68.88 200 VAL A CA 1
ATOM 1603 C C . VAL A 1 200 ? 11.949 17.335 -14.643 1.00 68.88 200 VAL A C 1
ATOM 1605 O O . VAL A 1 200 ? 13.140 17.275 -14.977 1.00 68.88 200 VAL A O 1
ATOM 1608 N N . PHE A 1 201 ? 11.355 18.513 -14.427 1.00 69.62 201 PHE A N 1
ATOM 1609 C CA . PHE A 1 201 ? 12.063 19.784 -14.612 1.00 69.62 201 PHE A CA 1
ATOM 1610 C C . PHE A 1 201 ? 12.995 20.153 -13.448 1.00 69.62 201 PHE A C 1
ATOM 1612 O O . PHE A 1 201 ? 13.846 21.032 -13.611 1.00 69.62 201 PHE A O 1
ATOM 1619 N N . GLN A 1 202 ? 12.922 19.463 -12.308 1.00 76.94 202 GLN A N 1
ATOM 1620 C CA . GLN A 1 202 ? 13.805 19.715 -11.171 1.00 76.94 202 GLN A CA 1
ATOM 1621 C C . GLN A 1 202 ? 15.201 19.103 -11.378 1.00 76.94 202 GLN A C 1
ATOM 1623 O O . GLN A 1 202 ? 15.368 17.921 -11.677 1.00 76.94 202 GLN A O 1
ATOM 1628 N N . LYS A 1 203 ? 16.248 19.922 -11.193 1.00 74.62 203 LYS A N 1
ATOM 1629 C CA . LYS A 1 203 ? 17.647 19.548 -11.480 1.00 74.62 203 LYS A CA 1
ATOM 1630 C C . LYS A 1 203 ? 18.131 18.327 -10.684 1.00 74.62 203 LYS A C 1
ATOM 1632 O O . LYS A 1 203 ? 18.894 17.536 -11.232 1.00 74.62 203 LYS A O 1
ATOM 1637 N N . HIS A 1 204 ? 17.703 18.184 -9.430 1.00 71.44 204 HIS A N 1
ATOM 1638 C CA . HIS A 1 204 ? 18.102 17.076 -8.556 1.00 71.44 204 HIS A CA 1
ATOM 1639 C C . HIS A 1 204 ? 17.468 15.741 -8.992 1.00 71.44 204 HIS A C 1
ATOM 1641 O O . HIS A 1 204 ? 18.166 14.733 -9.069 1.00 71.44 204 HIS A O 1
ATOM 1647 N N . ASN A 1 205 ? 16.208 15.750 -9.439 1.00 78.19 205 ASN A N 1
ATOM 1648 C CA . ASN A 1 205 ? 15.510 14.543 -9.895 1.00 78.19 205 ASN A CA 1
ATOM 1649 C C . ASN A 1 205 ? 16.038 13.994 -11.227 1.00 78.19 205 ASN A C 1
ATOM 1651 O O . ASN A 1 205 ? 15.922 12.802 -11.492 1.00 78.19 205 ASN A O 1
ATOM 1655 N N . ARG A 1 206 ? 16.685 14.821 -12.063 1.00 79.88 206 ARG A N 1
ATOM 1656 C CA . ARG A 1 206 ? 17.241 14.366 -13.354 1.00 79.88 206 ARG A CA 1
ATOM 1657 C C . ARG A 1 206 ? 18.247 13.225 -13.217 1.00 79.88 206 ARG A C 1
ATOM 1659 O O . ARG A 1 206 ? 18.325 12.387 -14.110 1.00 79.88 206 ARG A O 1
ATOM 1666 N N . GLN A 1 207 ? 19.051 13.207 -12.153 1.00 83.25 207 GLN A N 1
ATOM 1667 C CA . GLN A 1 207 ? 20.011 12.121 -11.935 1.00 83.25 207 GLN A CA 1
ATOM 1668 C C . GLN A 1 207 ? 19.307 10.831 -11.510 1.00 83.25 207 GLN A C 1
ATOM 1670 O O . GLN A 1 207 ? 19.635 9.770 -12.033 1.00 83.25 207 GLN A O 1
ATOM 1675 N N . LEU A 1 208 ? 18.323 10.935 -10.615 1.00 82.62 208 LEU A N 1
ATOM 1676 C CA . LEU A 1 208 ? 17.508 9.807 -10.172 1.00 82.62 208 LEU A CA 1
ATOM 1677 C C . LEU A 1 208 ? 16.731 9.184 -11.337 1.00 82.62 208 LEU A C 1
ATOM 1679 O O . LEU A 1 208 ? 16.790 7.977 -11.529 1.00 82.62 208 LEU A O 1
ATOM 1683 N N . ILE A 1 209 ? 16.104 10.010 -12.178 1.00 82.50 209 ILE A N 1
ATOM 1684 C CA . ILE A 1 209 ? 15.402 9.559 -13.386 1.00 82.50 209 ILE A CA 1
ATOM 1685 C C . ILE A 1 209 ? 16.345 8.773 -14.302 1.00 82.50 209 ILE A C 1
ATOM 1687 O O . ILE A 1 209 ? 16.001 7.680 -14.734 1.00 82.50 209 ILE A O 1
ATOM 1691 N N . LYS A 1 210 ? 17.558 9.282 -14.565 1.00 84.94 210 LYS A N 1
ATOM 1692 C CA . LYS A 1 210 ? 18.546 8.562 -15.388 1.00 84.94 210 LYS A CA 1
ATOM 1693 C C . LYS A 1 210 ? 18.910 7.198 -14.801 1.00 84.94 210 LYS A C 1
ATOM 1695 O O . LYS A 1 210 ? 18.963 6.226 -15.543 1.00 84.94 210 LYS A O 1
ATOM 1700 N N . LYS A 1 211 ? 19.147 7.132 -13.487 1.00 85.81 211 LYS A N 1
ATOM 1701 C CA . LYS A 1 211 ? 19.447 5.874 -12.787 1.00 85.81 211 LYS A CA 1
ATOM 1702 C C . LYS A 1 211 ? 18.289 4.880 -12.886 1.00 85.81 211 LYS A C 1
ATOM 1704 O O . LYS A 1 211 ? 18.527 3.712 -13.169 1.00 85.81 211 LYS A O 1
ATOM 1709 N N . LEU A 1 212 ? 17.057 5.353 -12.691 1.00 85.31 212 LEU A N 1
ATOM 1710 C CA . LEU A 1 212 ? 15.851 4.539 -12.829 1.00 85.31 212 LEU A CA 1
ATOM 1711 C C . LEU A 1 212 ? 15.712 3.997 -14.254 1.00 85.31 212 LEU A C 1
ATOM 1713 O O . LEU A 1 212 ? 15.535 2.798 -14.403 1.00 85.31 212 LEU A O 1
ATOM 1717 N N . PHE A 1 213 ? 15.874 4.828 -15.289 1.00 84.88 213 PHE A N 1
ATOM 1718 C CA . PHE A 1 213 ? 15.812 4.371 -16.685 1.00 84.88 213 PHE A CA 1
ATOM 1719 C C . PHE A 1 213 ? 16.811 3.250 -16.981 1.00 84.88 213 PHE A C 1
ATOM 1721 O O . PHE A 1 213 ? 16.407 2.208 -17.483 1.00 84.88 213 PHE A O 1
ATOM 1728 N N . SER A 1 214 ? 18.082 3.420 -16.607 1.00 85.12 214 SER A N 1
ATOM 1729 C CA . SER A 1 214 ? 19.094 2.376 -16.818 1.00 85.12 214 SER A CA 1
ATOM 1730 C C . SER A 1 214 ? 18.783 1.083 -16.058 1.00 85.12 214 SER A C 1
ATOM 1732 O O . SER A 1 214 ? 19.079 -0.005 -16.541 1.00 85.12 214 SER A O 1
ATOM 1734 N N . LEU A 1 215 ? 18.182 1.185 -14.869 1.00 83.44 215 LEU A N 1
ATOM 1735 C CA . LEU A 1 215 ? 17.770 0.016 -14.097 1.00 83.44 215 LEU A CA 1
ATOM 1736 C C . LEU A 1 215 ? 16.579 -0.699 -14.748 1.00 83.44 215 LEU A C 1
ATOM 1738 O O . LEU A 1 215 ? 16.567 -1.924 -14.801 1.00 83.44 215 LEU A O 1
ATOM 1742 N N . VAL A 1 216 ? 15.598 0.047 -15.265 1.00 81.81 216 VAL A N 1
ATOM 1743 C CA . VAL A 1 216 ? 14.464 -0.532 -15.998 1.00 81.81 216 VAL A CA 1
ATOM 1744 C C . VAL A 1 216 ? 14.938 -1.237 -17.267 1.00 81.81 216 VAL A C 1
ATOM 1746 O O . VAL A 1 216 ? 14.514 -2.362 -17.499 1.00 81.81 216 VAL A O 1
ATOM 1749 N N . GLU A 1 217 ? 15.841 -0.632 -18.044 1.00 84.31 217 GLU A N 1
ATOM 1750 C CA . GLU A 1 217 ? 16.443 -1.269 -19.228 1.00 84.31 217 GLU A CA 1
ATOM 1751 C C . GLU A 1 217 ? 17.107 -2.606 -18.868 1.00 84.31 217 GLU A C 1
ATOM 1753 O O . GLU A 1 217 ? 16.811 -3.623 -19.488 1.00 84.31 217 GLU A O 1
ATOM 1758 N N . LEU A 1 218 ? 17.905 -2.640 -17.794 1.00 84.12 218 LEU A N 1
ATOM 1759 C CA . LEU A 1 218 ? 18.516 -3.878 -17.303 1.00 84.12 218 LEU A CA 1
ATOM 1760 C C . LEU A 1 218 ? 17.470 -4.951 -16.957 1.00 84.12 218 LEU A C 1
ATOM 1762 O O . LEU A 1 218 ? 17.667 -6.128 -17.256 1.00 84.12 218 LEU A O 1
ATOM 1766 N N . TYR A 1 219 ? 16.369 -4.569 -16.306 1.00 80.00 219 TYR A N 1
ATOM 1767 C CA . TYR A 1 219 ? 15.304 -5.511 -15.959 1.00 80.00 219 TYR A CA 1
ATOM 1768 C C . TYR A 1 219 ? 14.530 -6.007 -17.180 1.00 80.00 219 TYR A C 1
ATOM 1770 O O . TYR A 1 219 ? 14.166 -7.180 -17.208 1.00 80.00 219 TYR A O 1
ATOM 1778 N N . LEU A 1 220 ? 14.300 -5.153 -18.180 1.00 79.31 220 LEU A N 1
ATOM 1779 C CA . LEU A 1 220 ? 13.693 -5.559 -19.448 1.00 79.31 220 LEU A CA 1
ATOM 1780 C C . LEU A 1 220 ? 14.562 -6.612 -20.140 1.00 79.31 220 LEU A C 1
ATOM 1782 O O . LEU A 1 220 ? 14.064 -7.697 -20.429 1.00 79.31 220 LEU A O 1
ATOM 1786 N N . ASP A 1 221 ? 15.865 -6.354 -20.274 1.00 82.25 221 ASP A N 1
ATOM 1787 C CA . ASP A 1 221 ? 16.813 -7.311 -20.851 1.00 82.25 221 ASP A CA 1
ATOM 1788 C C . ASP A 1 221 ? 16.829 -8.636 -20.064 1.00 82.25 221 ASP A C 1
ATOM 1790 O O . ASP A 1 221 ? 16.837 -9.726 -20.640 1.00 82.25 221 ASP A O 1
ATOM 1794 N N . LEU A 1 222 ? 16.824 -8.577 -18.727 1.00 80.81 222 LEU A N 1
ATOM 1795 C CA . LEU A 1 222 ? 16.788 -9.774 -17.880 1.00 80.81 222 LEU A CA 1
ATOM 1796 C C . LEU A 1 222 ? 15.487 -10.566 -18.050 1.00 80.81 222 LEU A C 1
ATOM 1798 O O . LEU A 1 222 ? 15.539 -11.792 -18.133 1.00 80.81 222 LEU A O 1
ATOM 1802 N N . PHE A 1 223 ? 14.333 -9.899 -18.101 1.00 80.38 223 PHE A N 1
ATOM 1803 C CA . PHE A 1 223 ? 13.046 -10.571 -18.263 1.00 80.38 223 PHE A CA 1
ATOM 1804 C C . PHE A 1 223 ? 12.874 -11.169 -19.655 1.00 80.38 223 PHE A C 1
ATOM 1806 O O . PHE A 1 223 ? 12.402 -12.297 -19.746 1.00 80.38 223 PHE A O 1
ATOM 1813 N N . GLU A 1 224 ? 13.323 -10.493 -20.713 1.00 81.69 224 GLU A N 1
ATOM 1814 C CA . GLU A 1 224 ? 13.335 -11.062 -22.065 1.00 81.69 224 GLU A CA 1
ATOM 1815 C C . GLU A 1 224 ? 14.198 -12.331 -22.133 1.00 81.69 224 GLU A C 1
ATOM 1817 O O . GLU A 1 224 ? 13.784 -13.348 -22.696 1.00 81.69 224 GLU A O 1
ATOM 1822 N N . ASN A 1 225 ? 15.370 -12.313 -21.492 1.00 82.06 225 ASN A N 1
ATOM 1823 C CA . ASN A 1 225 ? 16.244 -13.483 -21.417 1.00 82.06 225 ASN A CA 1
ATOM 1824 C C . ASN A 1 225 ? 15.638 -14.627 -20.586 1.00 82.06 225 ASN A C 1
ATOM 1826 O O . ASN A 1 225 ? 15.775 -15.792 -20.964 1.00 82.06 225 ASN A O 1
ATOM 1830 N N . LEU A 1 226 ? 14.974 -14.318 -19.466 1.00 80.81 226 LEU A N 1
ATOM 1831 C CA . LEU A 1 226 ? 14.285 -15.311 -18.635 1.00 80.81 226 LEU A CA 1
ATOM 1832 C C . LEU A 1 226 ? 13.104 -15.946 -19.372 1.00 80.81 226 LEU A C 1
ATOM 1834 O O . LEU A 1 226 ? 12.987 -17.169 -19.377 1.00 80.81 226 LEU A O 1
ATOM 1838 N N . ASP A 1 227 ? 12.287 -15.143 -20.052 1.00 81.25 227 ASP A N 1
ATOM 1839 C CA . ASP A 1 227 ? 11.148 -15.639 -20.826 1.00 81.25 227 ASP A CA 1
ATOM 1840 C C . ASP A 1 227 ? 11.629 -16.513 -22.006 1.00 81.25 227 ASP A C 1
ATOM 1842 O O . ASP A 1 227 ? 11.039 -17.555 -22.303 1.00 81.25 227 ASP A O 1
ATOM 1846 N N . GLY A 1 228 ? 12.763 -16.163 -22.628 1.00 76.69 228 GLY A N 1
ATOM 1847 C CA . GLY A 1 228 ? 13.430 -17.007 -23.626 1.00 76.69 228 GLY A CA 1
ATOM 1848 C C . GLY A 1 228 ? 13.953 -18.336 -23.060 1.00 76.69 228 GLY A C 1
ATOM 1849 O O . GLY A 1 228 ? 13.836 -19.380 -23.709 1.00 76.69 228 GLY A O 1
ATOM 1850 N N . LEU A 1 229 ? 14.498 -18.323 -21.841 1.00 75.44 229 LEU A N 1
ATOM 1851 C CA . LEU A 1 229 ? 14.940 -19.520 -21.118 1.00 75.44 229 LEU A CA 1
ATOM 1852 C C . LEU A 1 229 ? 13.769 -20.439 -20.758 1.00 75.44 229 LEU A C 1
ATOM 1854 O O . LEU A 1 229 ? 13.867 -21.648 -20.973 1.00 75.44 229 LEU A O 1
ATOM 1858 N N . ASP A 1 230 ? 12.664 -19.885 -20.263 1.00 82.19 230 ASP A N 1
ATOM 1859 C CA . ASP A 1 230 ? 11.456 -20.647 -19.943 1.00 82.19 230 ASP A CA 1
ATOM 1860 C C . ASP A 1 230 ? 10.877 -21.309 -21.198 1.00 82.19 230 ASP A C 1
ATOM 1862 O O . ASP A 1 230 ? 10.608 -22.513 -21.187 1.00 82.19 230 ASP A O 1
ATOM 1866 N N . ALA A 1 231 ? 10.801 -20.578 -22.316 1.00 79.38 231 ALA A N 1
ATOM 1867 C CA . ALA A 1 231 ? 10.378 -21.130 -23.603 1.00 79.38 231 ALA A CA 1
ATOM 1868 C C . ALA A 1 231 ? 11.292 -22.277 -24.077 1.00 79.38 231 ALA A C 1
ATOM 1870 O O . ALA A 1 231 ? 10.814 -23.305 -24.568 1.00 79.38 231 ALA A O 1
ATOM 1871 N N . TYR A 1 232 ? 12.611 -22.144 -23.895 1.00 77.00 232 TYR A N 1
ATOM 1872 C CA . TYR A 1 232 ? 13.566 -23.205 -24.220 1.00 77.00 232 TYR A CA 1
ATOM 1873 C C . TYR A 1 232 ? 13.391 -24.440 -23.324 1.00 77.00 232 TYR A C 1
ATOM 1875 O O . TYR A 1 232 ? 13.406 -25.572 -23.812 1.00 77.00 232 TYR A O 1
ATOM 1883 N N . ILE A 1 233 ? 13.192 -24.244 -22.017 1.00 79.44 233 ILE A N 1
ATOM 1884 C CA . ILE A 1 233 ? 12.944 -25.329 -21.060 1.00 79.44 233 ILE A CA 1
ATOM 1885 C C . ILE A 1 233 ? 11.629 -26.043 -21.384 1.00 79.44 233 ILE A C 1
ATOM 1887 O O . ILE A 1 233 ? 11.580 -27.274 -21.331 1.00 79.44 233 ILE A O 1
ATOM 1891 N N . GLU A 1 234 ? 10.566 -25.312 -21.723 1.00 80.25 234 GLU A N 1
ATOM 1892 C CA . GLU A 1 234 ? 9.295 -25.903 -22.144 1.00 80.25 234 GLU A CA 1
ATOM 1893 C C . GLU A 1 234 ? 9.446 -26.724 -23.422 1.00 80.25 234 GLU A C 1
ATOM 1895 O O . GLU A 1 234 ? 9.021 -27.881 -23.449 1.00 80.25 234 GLU A O 1
ATOM 1900 N N . HIS A 1 235 ? 10.121 -26.183 -24.440 1.00 75.25 235 HIS A N 1
ATOM 1901 C CA . HIS A 1 235 ? 10.443 -26.926 -25.657 1.00 75.25 235 HIS A CA 1
ATOM 1902 C C . HIS A 1 235 ? 11.227 -28.206 -25.332 1.00 75.25 235 HIS A C 1
ATOM 1904 O O . HIS A 1 235 ? 10.890 -29.290 -25.807 1.00 75.25 235 HIS A O 1
ATOM 1910 N N . PHE A 1 236 ? 12.234 -28.114 -24.458 1.00 73.38 236 PHE A N 1
ATOM 1911 C CA . PHE A 1 236 ? 13.034 -29.264 -24.046 1.00 73.38 236 PHE A CA 1
ATOM 1912 C C . PHE A 1 236 ? 12.195 -30.331 -23.322 1.00 73.38 236 PHE A C 1
ATOM 1914 O O . PHE A 1 236 ? 12.282 -31.518 -23.652 1.00 73.38 236 PHE A O 1
ATOM 1921 N N . LYS A 1 237 ? 11.318 -29.927 -22.393 1.00 79.56 237 LYS A N 1
ATOM 1922 C CA . LYS A 1 237 ? 10.368 -30.826 -21.715 1.00 79.56 237 LYS A CA 1
ATOM 1923 C C . LYS A 1 237 ? 9.418 -31.507 -22.704 1.00 79.56 237 LYS A C 1
ATOM 1925 O O . LYS A 1 237 ? 9.173 -32.703 -22.565 1.00 79.56 237 LYS A O 1
ATOM 1930 N N . GLN A 1 238 ? 8.924 -30.783 -23.709 1.00 72.50 238 GLN A N 1
ATOM 1931 C CA . GLN A 1 238 ? 8.066 -31.332 -24.767 1.00 72.50 238 GLN A CA 1
ATOM 1932 C C . GLN A 1 238 ? 8.811 -32.339 -25.656 1.00 72.50 238 GLN A C 1
ATOM 1934 O O . GLN A 1 238 ? 8.262 -33.382 -26.000 1.00 72.50 238 GLN A O 1
ATOM 1939 N N . THR A 1 239 ? 10.084 -32.091 -25.977 1.00 68.38 239 THR A N 1
ATOM 1940 C CA . THR A 1 239 ? 10.905 -33.059 -26.726 1.00 68.38 239 THR A CA 1
ATOM 1941 C C . THR A 1 239 ? 11.274 -34.311 -25.924 1.00 68.38 239 THR A C 1
ATOM 1943 O O . THR A 1 239 ? 11.528 -35.357 -26.518 1.00 68.38 239 THR A O 1
ATOM 1946 N N . GLN A 1 240 ? 11.287 -34.253 -24.587 1.00 60.19 240 GLN A N 1
ATOM 1947 C CA . GLN A 1 240 ? 11.518 -35.436 -23.746 1.00 60.19 240 GLN A CA 1
ATOM 1948 C C . GLN A 1 240 ? 10.263 -36.296 -23.534 1.00 60.19 240 GLN A C 1
ATOM 1950 O O . GLN A 1 240 ? 10.388 -37.491 -23.269 1.00 60.19 240 GLN A O 1
ATOM 1955 N N . THR A 1 241 ? 9.058 -35.728 -23.647 1.00 55.03 241 THR A N 1
ATOM 1956 C CA . THR A 1 241 ? 7.795 -36.474 -23.495 1.00 55.03 241 THR A CA 1
ATOM 1957 C C . THR A 1 241 ? 7.356 -37.198 -24.766 1.00 55.03 241 THR A C 1
ATOM 1959 O O . THR A 1 241 ? 6.528 -38.108 -24.695 1.00 55.03 241 THR A O 1
ATOM 1962 N N . THR A 1 242 ? 7.938 -36.882 -25.924 1.00 50.12 242 THR A N 1
ATOM 1963 C CA . THR A 1 242 ? 7.804 -37.710 -27.126 1.00 50.12 242 THR A CA 1
ATOM 1964 C C . THR A 1 242 ? 8.666 -38.968 -27.003 1.00 50.12 242 THR A C 1
ATOM 1966 O O . THR A 1 242 ? 9.891 -38.902 -27.078 1.00 50.12 242 THR A O 1
ATOM 1969 N N . THR A 1 243 ? 8.029 -40.133 -26.828 1.00 47.66 243 THR A N 1
ATOM 1970 C CA . THR A 1 243 ? 8.671 -41.457 -26.937 1.00 47.66 243 THR A CA 1
ATOM 1971 C C . THR A 1 243 ? 9.555 -41.536 -28.184 1.00 47.66 243 THR A C 1
ATOM 1973 O O . THR A 1 243 ? 9.128 -41.060 -29.239 1.00 47.66 243 THR A O 1
ATOM 1976 N N . PRO A 1 244 ? 10.740 -42.170 -28.109 1.00 42.41 244 PRO A N 1
ATOM 1977 C CA . PRO A 1 244 ? 11.665 -42.227 -29.230 1.00 42.41 244 PRO A CA 1
ATOM 1978 C C . PRO A 1 244 ? 10.989 -42.929 -30.407 1.00 42.41 244 PRO A C 1
ATOM 1980 O O . PRO A 1 244 ? 10.742 -44.136 -30.375 1.00 42.41 244 PRO A O 1
ATOM 1983 N N . THR A 1 245 ? 10.682 -42.171 -31.460 1.00 46.47 245 THR A N 1
ATOM 1984 C CA . THR A 1 245 ? 10.308 -42.733 -32.755 1.00 46.47 245 THR A CA 1
ATOM 1985 C C . THR A 1 245 ? 11.442 -43.636 -33.202 1.00 46.47 245 THR A C 1
ATOM 1987 O O . THR A 1 245 ? 12.562 -43.180 -33.426 1.00 46.47 245 THR A O 1
ATOM 1990 N N . THR A 1 246 ? 11.153 -44.932 -33.300 1.00 42.03 246 THR A N 1
ATOM 1991 C CA . THR A 1 246 ? 12.058 -45.932 -33.852 1.00 42.03 246 THR A CA 1
ATOM 1992 C C . THR A 1 246 ? 12.490 -45.453 -35.233 1.00 42.03 246 THR A C 1
ATOM 1994 O O . THR A 1 246 ? 11.693 -45.443 -36.173 1.00 42.03 246 THR A O 1
ATOM 1997 N N . ILE A 1 247 ? 13.740 -45.012 -35.353 1.00 48.06 247 ILE A N 1
ATOM 1998 C CA . ILE A 1 247 ? 14.344 -44.708 -36.644 1.00 48.06 247 ILE A CA 1
ATOM 1999 C C . ILE A 1 247 ? 14.369 -46.040 -37.396 1.00 48.06 247 ILE A C 1
ATOM 2001 O O . ILE A 1 247 ? 15.154 -46.932 -37.076 1.00 48.06 247 ILE A O 1
ATOM 2005 N N . LYS A 1 248 ? 13.462 -46.217 -38.362 1.00 43.97 248 LYS A N 1
ATOM 2006 C CA . LYS A 1 248 ? 13.561 -47.311 -39.326 1.00 43.97 248 LYS A CA 1
ATOM 2007 C C . LYS A 1 248 ? 14.846 -47.077 -40.114 1.00 43.97 248 LYS A C 1
ATOM 2009 O O . LYS A 1 248 ? 14.879 -46.211 -40.983 1.00 43.97 248 LYS A O 1
ATOM 2014 N N . HIS A 1 249 ? 15.896 -47.832 -39.798 1.00 43.19 249 HIS A N 1
ATOM 2015 C CA . HIS A 1 249 ? 17.056 -47.971 -40.670 1.00 43.19 249 HIS A CA 1
ATOM 2016 C C . HIS A 1 249 ? 16.553 -48.351 -42.068 1.00 43.19 249 HIS A C 1
ATOM 2018 O O . HIS A 1 249 ? 15.993 -49.432 -42.253 1.00 43.19 249 HIS A O 1
ATOM 2024 N N . GLN A 1 250 ? 16.711 -47.457 -43.045 1.00 50.31 250 GLN A N 1
ATOM 2025 C CA . GLN A 1 250 ? 16.608 -47.849 -44.445 1.00 50.31 250 GLN A CA 1
ATOM 2026 C C . GLN A 1 250 ? 17.805 -48.762 -44.744 1.00 50.31 250 GLN A C 1
ATOM 2028 O O . GLN A 1 250 ? 18.941 -48.346 -44.497 1.00 50.31 250 GLN A O 1
ATOM 2033 N N . PRO A 1 251 ? 17.597 -50.004 -45.212 1.00 47.12 251 PRO A N 1
ATOM 2034 C CA . PRO A 1 251 ? 18.709 -50.848 -45.613 1.00 47.12 251 PRO A CA 1
ATOM 2035 C C . PRO A 1 251 ? 19.347 -50.242 -46.865 1.00 47.12 251 PRO A C 1
ATOM 2037 O O . PRO A 1 251 ? 18.663 -49.984 -47.853 1.00 47.12 251 PRO A O 1
ATOM 2040 N N . TYR A 1 252 ? 20.651 -49.985 -46.812 1.00 49.97 252 TYR A N 1
ATOM 2041 C CA . TYR A 1 252 ? 21.424 -49.521 -47.960 1.00 49.97 252 TYR A CA 1
ATOM 2042 C C . TYR A 1 252 ? 21.382 -50.588 -49.064 1.00 49.97 252 TYR A C 1
ATOM 2044 O O . TYR A 1 252 ? 21.727 -51.745 -48.820 1.00 49.97 252 TYR A O 1
ATOM 2052 N N . THR A 1 253 ? 20.979 -50.210 -50.275 1.00 57.41 253 THR A N 1
ATOM 20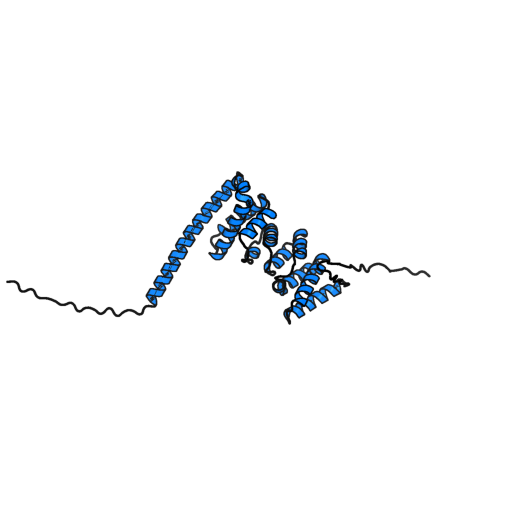53 C CA . THR A 1 253 ? 21.107 -51.037 -51.480 1.00 57.41 253 THR A CA 1
ATOM 2054 C C . THR A 1 253 ? 22.436 -50.736 -52.167 1.00 57.41 253 THR A C 1
ATOM 2056 O O . THR A 1 253 ? 22.747 -49.582 -52.450 1.00 57.41 253 THR A O 1
ATOM 2059 N N . ILE A 1 254 ? 23.229 -51.778 -52.433 1.00 56.50 254 ILE A N 1
ATOM 2060 C CA . ILE A 1 254 ? 24.436 -51.691 -53.264 1.00 56.50 254 ILE A CA 1
ATOM 2061 C C . ILE A 1 254 ? 24.020 -52.015 -54.699 1.00 56.50 254 ILE A C 1
ATOM 2063 O O . ILE A 1 254 ? 23.654 -53.152 -54.993 1.00 56.50 254 ILE A O 1
ATOM 2067 N N . GLU A 1 255 ? 24.072 -51.024 -55.584 1.00 52.84 255 GLU A N 1
ATOM 2068 C CA . GLU A 1 255 ? 23.897 -51.229 -57.023 1.00 52.84 255 GLU A CA 1
ATOM 2069 C C . GLU A 1 255 ? 25.264 -51.435 -57.687 1.00 52.84 255 GLU A C 1
ATOM 2071 O O . GLU A 1 255 ? 26.178 -50.623 -57.533 1.00 52.84 255 GLU A O 1
ATOM 2076 N N . PHE A 1 256 ? 25.414 -52.537 -58.425 1.00 51.28 256 PHE A N 1
ATOM 2077 C CA . PHE A 1 256 ? 26.614 -52.821 -59.211 1.00 51.28 256 PHE A CA 1
ATOM 2078 C C . PHE A 1 256 ? 26.447 -52.263 -60.627 1.00 51.28 256 PHE A C 1
ATOM 2080 O O . PHE A 1 256 ? 25.596 -52.718 -61.391 1.00 51.28 256 PHE A O 1
ATOM 2087 N N . LEU A 1 257 ? 27.280 -51.285 -60.981 1.00 44.62 257 LEU A N 1
ATOM 2088 C CA . LEU A 1 257 ? 27.370 -50.731 -62.332 1.00 44.62 257 LEU A CA 1
ATOM 2089 C C . LEU A 1 257 ? 28.169 -51.672 -63.244 1.00 44.62 257 LEU A C 1
ATOM 2091 O O . LEU A 1 257 ? 29.346 -51.937 -62.998 1.00 44.62 257 LEU A O 1
ATOM 2095 N N . HIS A 1 258 ? 27.533 -52.152 -64.314 1.00 40.88 258 HIS A N 1
ATOM 2096 C CA . HIS A 1 258 ? 28.208 -52.863 -65.398 1.00 40.88 258 HIS A CA 1
ATOM 2097 C C . HIS A 1 258 ? 28.989 -51.861 -66.260 1.00 40.88 258 HIS A C 1
ATOM 2099 O O . HIS A 1 258 ? 28.405 -50.943 -66.834 1.00 40.88 258 HIS A O 1
ATOM 2105 N N . ILE A 1 259 ? 30.306 -52.040 -66.346 1.00 47.00 259 ILE A N 1
ATOM 2106 C CA . ILE A 1 259 ? 31.177 -51.281 -67.249 1.00 47.00 259 ILE A CA 1
ATOM 2107 C C . ILE A 1 259 ? 31.217 -52.032 -68.587 1.00 47.00 259 ILE A C 1
ATOM 2109 O O . ILE A 1 259 ? 31.554 -53.218 -68.597 1.00 47.00 259 ILE A 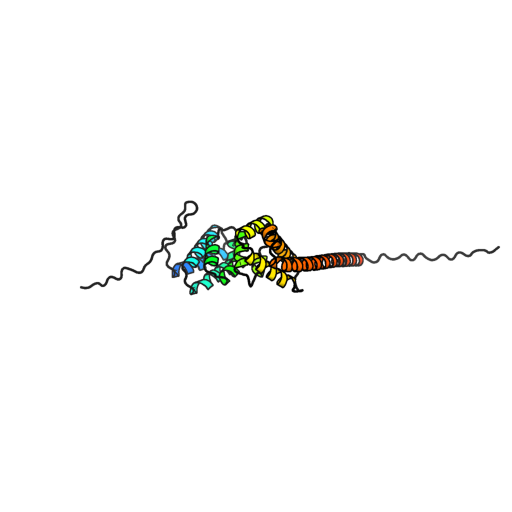O 1
ATOM 2113 N N . ASN A 1 260 ? 30.836 -51.350 -69.672 1.00 44.25 260 ASN A N 1
ATOM 2114 C CA . ASN A 1 260 ? 30.996 -51.815 -71.057 1.00 44.25 260 ASN A CA 1
ATOM 2115 C C . ASN A 1 260 ? 32.399 -51.508 -71.581 1.00 44.25 260 ASN A C 1
ATOM 2117 O O . ASN A 1 260 ? 32.904 -50.405 -71.265 1.00 44.25 260 ASN A O 1
#

Sequence (260 aa):
MKSSNISDLGSQCKLCLEEGGTVLSLNVSNVDLFKYLSVTIDQLLSSPNNSLVEKLALLLQTVYIRRDNEHKNVIIEALEKTGHYLSGIQLSFLFDKIIEQNDNQTLHIFVKHVKDLSEKQLCRAMIHLQDDLSVIFLHRRYNNQALTLAIRSTMDGEQISRLLEKFYDMLSTTTLTKDTCQIYLDWICCLIDSQFSTFVFQKHNRQLIKKLFSLVELYLDLFENLDGLDAYIEHFKQTQTTTPTTIKHQPYTIEFLHIN

Foldseek 3Di:
DDDDDPPDDDPQDFDFDDDDPDGDTDRDDLVVLLVVLVVLLVCCVVPNDPVSLQVNLVSLLVNLVVDDPVCLVVSLVSLQSCQCVNAPPPNVSVLVSCLVVLVLSSLLSNLQRNARDFLLSLLSNCLSNVPDCVSSVVRPPDDLVSNLQSCLVRDDLVSLLSLLVVLLVVLVDPPDDPVRVVSSVSVNVSSCSSCVVPQCPDPVNVVSVVSVVVSVVVVVVVVVVVVVVVVVVVVVVVVVPPDDDPPPPDDDDDDDDDDD

Secondary structure (DSSP, 8-state):
------------------STT--------HHHHHHHHHHHHHHHHHS--HHHHHHHHHHHHHHHHT--GGGHHHHHHHHHHHGGGGTTS--HHHHHHHHHTT-HHHHHHHHHH-----HHHHHHHHHH-TT-GGGGGG-----HHHHHHHHHHH--HHHHHHHHHHHHHHHHSTT--HHHHHHHHHHHHHHHHHSHHHHHTSTTHHHHHHHHHHHHHHHHHHHHHHHHHHHHHHHHHHHHHS-------PPPP---PPP-

Radius of gyration: 30.57 Å; chains: 1; bounding box: 61×73×132 Å